Protein AF-A0A1K1T995-F1 (afdb_monomer)

Secondary structure (DSSP, 8-state):
-PPPPHHHHHHHHHHHHHHHHHHHHHHHHHHHHHHHHHHHHIIIIIIHHHHHHHHHHHHHHHHHHHHHHHHHS-GGGHHHHHHHHHHHHHHHHHHHHHHTTS---HHHHHHHHHHHHHHHHHHHHHHHHHHHTTT-HHHHHHHIIIIIHHHHHHHHHHHHHHHHHHHHHHHHHHHHHHHHHHHHHHHHHHHHHHHHHHHHHHHHHHHHHHHHHHSS-HHHHHHHHHHHHTT------PPPTT--SSHHHHHHHHHHHHHHHHHHHHHHHHHHHHHHHHHHHHHHHT-

Nearest PDB structures (foldseek):
  8bsa-assembly2_B  TM=8.466E-01  e=5.317E-03  Vibrio cholerae O1 biovar El Tor str. N16961
  6s1a-assembly1_B  TM=7.135E-01  e=1.195E-01  Pseudomonas putida KT2440
  7n6g-assembly1_3X  TM=2.955E-01  e=2.439E+00  Chlamydomonas reinhardtii
  3ja6-assembly1_H  TM=2.376E-01  e=4.164E+00  Escherichia coli
  7n6g-assembly1_3Q  TM=2.775E-01  e=4.818E+00  Chlamydomonas reinhardtii

Sequence (287 aa):
MKSLSVAMKLGLGFVSVILITLIIALVGLSGGNTINTMLNDMYANNLTPIKDVANANMQAIYHNRSLYDLLVSDKTELSKIVENMDKNKTKMTELLDKYRKTFLTEREKDLLKKFDAVWPPYEASAKKVIALMEVDNLKATELVNNETTQLFQVVDDVLSDIVDFNDQLAKEAYDQSDVTANRAQQTLIGLLVLAVLISAIIAFVITRGLLKQLGGEPAYAAEVLSRVAAGDLDVTIPLRANDTGSMLAAMKGMVEKLSQIIGEVRGAANALSGASEEVSATAQSMS

Mean predicted aligned error: 8.7 Å

Foldseek 3Di:
DPDDDLVVLVVVLVVLLVVLVVVLVVLVVVLVVVLVVLVCCLVPVQVLLLVLLVLLLVLLVLLLVLLVVLLPDDPVCLVVSVVSSVVSNVSSVVSVVVSVPHDDDPVLVVLVVQLVVLVVQLVVLSVVLSVCSVPPSVVSVVSVVPPNVVSSVSNSVSSVVNSVVSVVVSVVSVVVSVVSSVVSVVVSVVSVVVSVVSSVVSVVVSVVVLCLQQQHDPVVLVVLVVCVVVVNLVDDQDGDVPNCRHPSNVVVVVSVVVVVVVVVVVVVVVVVVVVVVVVVVVVVVVD

pLDDT: mean 91.56, std 6.83, range [37.03, 98.62]

Solvent-accessible surface area (backbone atoms only — not comparable to full-atom values): 15270 Å² total; per-residue (Å²): 128,87,78,79,52,70,67,56,55,51,48,53,50,52,52,52,53,52,52,50,51,49,51,51,50,52,53,51,52,52,47,50,49,51,53,52,51,52,54,50,43,46,46,67,70,30,49,46,42,37,52,32,42,50,50,18,41,52,22,51,50,51,29,54,49,40,56,57,52,52,77,76,51,61,83,89,52,47,67,63,44,53,51,50,29,52,51,25,49,51,52,20,50,55,28,47,56,53,46,70,69,48,93,71,57,73,69,54,51,52,41,51,52,48,41,68,62,40,46,60,61,26,52,53,40,50,51,50,32,60,61,25,58,82,77,37,57,67,61,22,50,50,46,39,74,74,46,32,51,62,37,41,50,56,42,51,50,40,42,47,52,50,34,54,51,43,50,52,51,44,48,54,53,48,57,50,48,52,56,51,51,52,50,48,50,52,50,52,52,52,51,50,53,50,49,52,52,52,50,51,51,48,52,49,54,52,51,54,50,48,39,56,49,39,50,46,59,69,67,59,53,52,51,54,51,52,40,45,73,73,67,46,61,87,70,84,74,89,69,54,90,90,54,76,78,16,51,50,38,52,49,44,54,49,40,54,50,52,46,50,50,54,50,53,51,51,51,53,50,50,52,50,49,53,51,49,52,52,50,49,54,52,55,61,76,74,108

Structure (mmCIF, N/CA/C/O backbone):
data_AF-A0A1K1T995-F1
#
_entry.id   AF-A0A1K1T995-F1
#
loop_
_atom_site.grou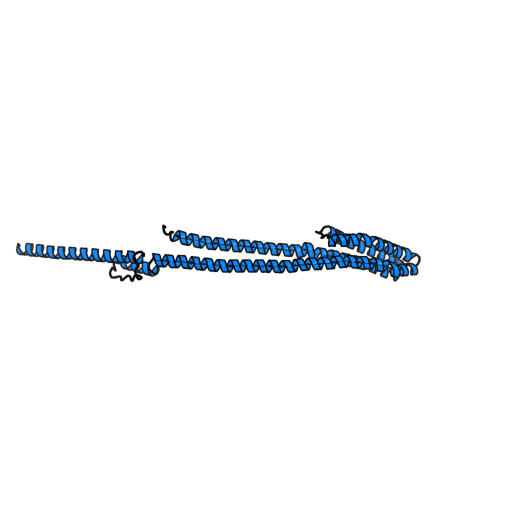p_PDB
_atom_site.id
_atom_site.type_symbol
_atom_site.label_atom_id
_atom_site.label_alt_id
_atom_site.label_comp_id
_atom_site.label_asym_id
_atom_site.label_entity_id
_atom_site.label_seq_id
_atom_site.pdbx_PDB_ins_code
_atom_site.Cartn_x
_atom_site.Cartn_y
_atom_site.Cartn_z
_atom_site.occupancy
_atom_site.B_iso_or_equiv
_atom_site.auth_seq_id
_atom_site.auth_comp_id
_atom_site.auth_asym_id
_atom_site.auth_atom_id
_atom_site.pdbx_PDB_model_num
ATOM 1 N N . MET A 1 1 ? -25.741 -17.465 43.365 1.00 37.03 1 MET A N 1
ATOM 2 C CA . MET A 1 1 ? -24.515 -16.845 42.809 1.00 37.03 1 MET A CA 1
ATOM 3 C C . MET A 1 1 ? -24.242 -15.558 43.580 1.00 37.03 1 MET A C 1
ATOM 5 O O . MET A 1 1 ? -25.133 -14.719 43.623 1.00 37.03 1 MET A O 1
ATOM 9 N N . LYS A 1 2 ? -23.088 -15.415 44.255 1.00 48.41 2 LYS A N 1
ATOM 10 C CA . LYS A 1 2 ? -22.733 -14.162 44.956 1.00 48.41 2 LYS A CA 1
ATOM 11 C C . LYS A 1 2 ? -22.705 -13.020 43.935 1.00 48.41 2 LYS A C 1
ATOM 13 O O . LYS A 1 2 ? -22.046 -13.142 42.906 1.00 48.41 2 LYS A O 1
ATOM 18 N N . SER A 1 3 ? -23.437 -11.937 44.187 1.00 69.56 3 SER A N 1
ATOM 19 C CA . SER A 1 3 ? -23.399 -10.761 43.318 1.00 69.56 3 SER A CA 1
ATOM 20 C C . SER A 1 3 ? -22.008 -10.130 43.372 1.00 69.56 3 SER A C 1
ATOM 22 O O . SER A 1 3 ? -21.518 -9.848 44.464 1.00 69.56 3 SER A O 1
ATOM 24 N N . LEU A 1 4 ? -21.391 -9.889 42.212 1.00 77.88 4 LEU A N 1
ATOM 25 C CA . LEU A 1 4 ? -20.131 -9.144 42.111 1.00 77.88 4 LEU A CA 1
ATOM 26 C C . LEU A 1 4 ? -20.236 -7.794 42.838 1.00 77.88 4 LEU A C 1
ATOM 28 O O . LEU A 1 4 ? -21.282 -7.134 42.768 1.00 77.88 4 LEU A O 1
ATOM 32 N N . SER A 1 5 ? -19.150 -7.383 43.499 1.00 84.25 5 SER A N 1
ATOM 33 C CA . SER A 1 5 ? -19.061 -6.066 44.132 1.00 84.25 5 SER A CA 1
ATOM 34 C C . SER A 1 5 ? -19.167 -4.954 43.084 1.00 84.25 5 SER A C 1
ATOM 36 O O . SER A 1 5 ? -18.841 -5.144 41.908 1.00 84.25 5 SER A O 1
ATOM 38 N N . VAL A 1 6 ? -19.623 -3.776 43.509 1.00 81.75 6 VAL A N 1
ATOM 39 C CA . VAL A 1 6 ? -19.725 -2.588 42.645 1.00 81.75 6 VAL A CA 1
ATOM 40 C C . VAL A 1 6 ? -18.371 -2.239 42.026 1.00 81.75 6 VAL A C 1
ATOM 42 O O . VAL A 1 6 ? -18.286 -2.052 40.813 1.00 81.75 6 VAL A O 1
ATOM 45 N N . ALA A 1 7 ? -17.310 -2.253 42.837 1.00 84.81 7 ALA A N 1
ATOM 46 C CA . ALA A 1 7 ? -15.946 -1.994 42.386 1.00 84.81 7 ALA A CA 1
ATOM 47 C C . ALA A 1 7 ? -15.505 -2.964 41.278 1.00 84.81 7 ALA A C 1
ATOM 49 O O . ALA A 1 7 ? -14.930 -2.534 40.283 1.00 84.81 7 ALA A O 1
ATOM 50 N N . MET A 1 8 ? -15.834 -4.257 41.394 1.00 85.94 8 MET A N 1
ATOM 51 C CA . MET A 1 8 ? -15.455 -5.240 40.377 1.00 85.94 8 MET A CA 1
ATOM 52 C C . MET A 1 8 ? -16.244 -5.073 39.075 1.00 85.94 8 MET A C 1
ATOM 54 O O . MET A 1 8 ? -15.681 -5.239 37.999 1.00 85.94 8 MET A O 1
ATOM 58 N N . LYS A 1 9 ? -17.527 -4.696 39.147 1.00 84.00 9 LYS A N 1
ATOM 59 C CA . LYS A 1 9 ? -18.335 -4.396 37.951 1.00 84.00 9 LYS A CA 1
ATOM 60 C C . LYS A 1 9 ? -17.801 -3.174 37.199 1.00 84.00 9 LYS A C 1
ATOM 62 O O . LYS A 1 9 ? -17.665 -3.232 35.981 1.00 84.00 9 LYS A O 1
ATOM 67 N N . LEU A 1 10 ? -17.477 -2.100 37.924 1.00 86.62 10 LEU A N 1
ATOM 68 C CA . LEU A 1 10 ? -16.856 -0.896 37.361 1.00 86.62 10 LEU A CA 1
ATOM 69 C C . LEU A 1 10 ? -15.489 -1.214 36.753 1.00 86.62 10 LEU A C 1
ATOM 71 O O . LEU A 1 10 ? -15.248 -0.871 35.600 1.00 86.62 10 LEU A O 1
ATOM 75 N N . GLY A 1 11 ? -14.631 -1.926 37.491 1.00 89.00 11 GLY A N 1
ATOM 76 C CA . GLY A 1 11 ? -13.307 -2.329 37.018 1.00 89.00 11 GLY A CA 1
ATOM 77 C C . GLY A 1 11 ? -13.372 -3.150 35.732 1.00 89.00 11 GLY A C 1
ATOM 78 O O . GLY A 1 11 ? -12.691 -2.821 34.766 1.00 89.00 11 GLY A O 1
ATOM 79 N N . LEU A 1 12 ? -14.250 -4.159 35.673 1.00 87.62 12 LEU A N 1
ATOM 80 C CA . LEU A 1 12 ? -14.461 -4.947 34.456 1.00 87.62 12 LEU A CA 1
ATOM 81 C C . LEU A 1 12 ? -14.961 -4.080 33.297 1.00 87.62 12 LEU A C 1
ATOM 83 O O . LEU A 1 12 ? -14.460 -4.224 32.185 1.00 87.62 12 LEU A O 1
ATOM 87 N N . GLY A 1 13 ? -15.893 -3.154 33.543 1.00 88.38 13 GLY A N 1
ATOM 88 C CA . GLY A 1 13 ? -16.380 -2.232 32.517 1.00 88.38 13 GLY A CA 1
ATOM 89 C C . GLY A 1 13 ? -15.269 -1.360 31.927 1.00 88.38 13 GLY A C 1
ATOM 90 O O . GLY A 1 13 ? -15.102 -1.325 30.711 1.00 88.38 13 GLY A O 1
ATOM 91 N N . PHE A 1 14 ? -14.455 -0.728 32.777 1.00 91.00 14 PHE A N 1
ATOM 92 C CA . PHE A 1 14 ? -13.330 0.099 32.328 1.00 91.00 14 PHE A CA 1
ATOM 93 C C . PHE A 1 14 ? -12.262 -0.710 31.591 1.00 91.00 14 PHE A C 1
ATOM 95 O O . PHE A 1 14 ? -11.831 -0.307 30.513 1.00 91.00 14 PHE A O 1
ATOM 102 N N . VAL A 1 15 ? -11.868 -1.871 32.125 1.00 93.31 15 VAL A N 1
ATOM 103 C CA . VAL A 1 15 ? -10.897 -2.758 31.465 1.00 93.31 15 VAL A CA 1
ATOM 104 C C . VAL A 1 15 ? -11.404 -3.187 30.089 1.00 93.31 15 VAL A C 1
ATOM 106 O O . VAL A 1 15 ? -10.633 -3.189 29.135 1.00 93.31 15 VAL A O 1
ATOM 109 N N . SER A 1 16 ? -12.702 -3.474 29.956 1.00 88.75 16 SER A N 1
ATOM 110 C CA . SER A 1 16 ? -13.310 -3.827 28.667 1.00 88.75 16 SER A CA 1
ATOM 111 C C . SER A 1 16 ? -13.134 -2.709 27.637 1.00 88.75 16 SER A C 1
ATOM 113 O O . SER A 1 16 ? -12.671 -2.962 26.528 1.00 88.75 16 SER A O 1
ATOM 115 N N . VAL A 1 17 ? -13.450 -1.464 28.007 1.00 89.88 17 VAL A N 1
ATOM 116 C CA . VAL A 1 17 ? -13.319 -0.300 27.113 1.00 89.88 17 VAL A CA 1
ATOM 117 C C . VAL A 1 17 ? -11.859 -0.045 26.737 1.00 89.88 17 VAL A C 1
ATOM 119 O O . VAL A 1 17 ? -11.566 0.224 25.572 1.00 89.88 17 VAL A O 1
ATOM 122 N N . ILE A 1 18 ? -10.934 -0.173 27.693 1.00 93.69 18 ILE A N 1
ATOM 123 C CA . ILE A 1 18 ? -9.494 -0.017 27.444 1.00 93.69 18 ILE A CA 1
ATOM 124 C C . ILE A 1 18 ? -9.006 -1.075 26.451 1.00 93.69 18 ILE A C 1
ATOM 126 O O . ILE A 1 18 ? -8.317 -0.735 25.492 1.00 93.69 18 ILE A O 1
ATOM 130 N N . LEU A 1 19 ? -9.390 -2.340 26.640 1.00 93.75 19 LEU A N 1
ATOM 131 C CA . LEU A 1 19 ? -9.005 -3.429 25.739 1.00 93.75 19 LEU A CA 1
ATOM 132 C C . LEU A 1 19 ? -9.558 -3.221 24.329 1.00 93.75 19 LEU A C 1
ATOM 134 O O . LEU A 1 19 ? -8.826 -3.385 23.358 1.00 93.75 19 LEU A O 1
ATOM 138 N N . ILE A 1 20 ? -10.822 -2.811 24.205 1.00 91.75 20 ILE A N 1
ATOM 139 C CA . ILE A 1 20 ? -11.425 -2.504 22.904 1.00 91.75 20 ILE A CA 1
ATOM 140 C C . ILE A 1 20 ? -10.686 -1.343 22.224 1.00 91.75 20 ILE A C 1
ATOM 142 O O . ILE A 1 20 ? -10.351 -1.433 21.045 1.00 91.75 20 ILE A O 1
ATOM 146 N N . THR A 1 21 ? -10.373 -0.282 22.971 1.00 92.25 21 THR A N 1
ATOM 147 C CA . THR A 1 21 ? -9.604 0.863 22.458 1.00 92.25 21 THR A CA 1
ATOM 148 C C . THR A 1 21 ? -8.210 0.435 21.993 1.00 92.25 21 THR A C 1
ATOM 150 O O . THR A 1 21 ? -7.766 0.850 20.925 1.00 92.25 21 THR A O 1
ATOM 153 N N . LEU A 1 22 ? -7.538 -0.444 22.745 1.00 95.50 22 LEU A N 1
ATOM 154 C CA . LEU A 1 22 ? -6.236 -0.995 22.372 1.00 95.50 22 LEU A CA 1
ATOM 155 C C . LEU A 1 22 ? -6.321 -1.819 21.081 1.00 95.50 22 LEU A C 1
ATOM 157 O O . LEU A 1 22 ? -5.476 -1.662 20.206 1.00 95.50 22 LEU A O 1
ATOM 161 N N . ILE A 1 23 ? -7.353 -2.654 20.928 1.00 92.62 23 ILE A N 1
ATOM 162 C CA . ILE A 1 23 ? -7.580 -3.435 19.703 1.00 92.62 23 ILE A CA 1
ATOM 163 C C . ILE A 1 23 ? -7.784 -2.504 18.502 1.00 92.62 23 ILE A C 1
ATOM 165 O O . ILE A 1 23 ? -7.149 -2.701 17.469 1.00 92.62 23 ILE A O 1
ATOM 169 N N . ILE A 1 24 ? -8.615 -1.465 18.641 1.00 92.44 24 ILE A N 1
ATOM 170 C CA . ILE A 1 24 ? -8.834 -0.469 17.579 1.00 92.44 24 ILE A CA 1
ATOM 171 C C . ILE A 1 24 ? -7.518 0.222 17.210 1.00 92.44 24 ILE A C 1
ATOM 173 O O . ILE A 1 24 ? -7.209 0.350 16.026 1.00 92.44 24 ILE A O 1
ATOM 177 N N . ALA A 1 25 ? -6.720 0.623 18.204 1.00 93.69 25 ALA A N 1
ATOM 178 C CA . ALA A 1 25 ? -5.424 1.250 17.974 1.00 93.69 25 ALA A CA 1
ATOM 179 C C . ALA A 1 25 ? -4.453 0.315 17.234 1.00 93.69 25 ALA A C 1
ATOM 181 O O . ALA A 1 25 ? -3.818 0.736 16.270 1.00 93.69 25 ALA A O 1
ATOM 182 N N . LEU A 1 26 ? -4.370 -0.960 17.628 1.00 93.38 26 LEU A N 1
ATOM 183 C CA . LEU A 1 26 ? -3.514 -1.954 16.972 1.00 93.38 26 LEU A CA 1
ATOM 184 C C . LEU A 1 26 ? -3.927 -2.203 15.516 1.00 93.38 26 LEU A C 1
ATOM 186 O O . LEU A 1 26 ? -3.070 -2.228 14.633 1.00 93.38 26 LEU A O 1
ATOM 190 N N . VAL A 1 27 ? -5.229 -2.335 15.249 1.00 90.50 27 VAL A N 1
ATOM 191 C CA . VAL A 1 27 ? -5.755 -2.489 13.882 1.00 90.50 27 VAL A CA 1
ATOM 192 C C . VAL A 1 27 ? -5.480 -1.234 13.053 1.00 90.50 27 VAL A C 1
ATOM 194 O O . VAL A 1 27 ? -5.041 -1.343 11.910 1.00 90.50 27 VAL A O 1
ATOM 197 N N . GLY A 1 28 ? -5.667 -0.044 13.631 1.00 91.06 28 GLY A N 1
ATOM 198 C CA . GLY A 1 28 ? -5.381 1.228 12.967 1.00 91.06 28 GLY A CA 1
ATOM 199 C C . GLY A 1 28 ? -3.906 1.379 12.590 1.00 91.06 28 GLY A C 1
ATOM 200 O O . GLY A 1 28 ? -3.596 1.730 11.454 1.00 91.06 28 GLY A O 1
ATOM 201 N N . LEU A 1 29 ? -2.993 1.042 13.506 1.00 92.31 29 LEU A N 1
ATOM 202 C CA . LEU A 1 29 ? -1.550 1.054 13.248 1.00 92.31 29 LEU A CA 1
ATOM 203 C C . LEU A 1 29 ? -1.149 0.034 12.176 1.00 92.31 29 LEU A C 1
ATOM 205 O O . LEU A 1 29 ? -0.350 0.349 11.296 1.00 92.31 29 LEU A O 1
ATOM 209 N N . SER A 1 30 ? -1.723 -1.171 12.209 1.00 90.25 30 SER A N 1
ATOM 210 C CA . SER A 1 30 ? -1.469 -2.196 11.192 1.00 90.25 30 SER A CA 1
ATOM 211 C C . SER A 1 30 ? -1.959 -1.767 9.804 1.00 90.25 30 SER A C 1
ATOM 213 O O . SER A 1 30 ? -1.230 -1.934 8.823 1.00 90.25 30 SER A O 1
ATOM 215 N N . GLY A 1 31 ? -3.147 -1.160 9.716 1.00 88.31 31 GLY A N 1
ATOM 216 C CA . GLY A 1 31 ? -3.663 -0.584 8.472 1.00 88.31 31 GLY A CA 1
ATOM 217 C C . GLY A 1 31 ? -2.782 0.553 7.950 1.00 88.31 31 GLY A C 1
ATOM 218 O O . GLY A 1 31 ? -2.438 0.569 6.771 1.00 88.31 31 GLY A O 1
ATOM 219 N N . GLY A 1 32 ? -2.338 1.451 8.836 1.00 89.25 32 GLY A N 1
ATOM 220 C CA . GLY A 1 32 ? -1.418 2.539 8.491 1.00 89.25 32 GLY A CA 1
ATOM 221 C C . GLY A 1 32 ? -0.073 2.043 7.953 1.00 89.25 32 GLY A C 1
ATOM 222 O O . GLY A 1 32 ? 0.386 2.523 6.918 1.00 89.25 32 GLY A O 1
ATOM 223 N N . ASN A 1 33 ? 0.525 1.036 8.596 1.00 91.06 33 ASN A N 1
ATOM 224 C CA . ASN A 1 33 ? 1.758 0.410 8.109 1.00 91.06 33 ASN A CA 1
ATOM 225 C C . ASN A 1 33 ? 1.560 -0.257 6.744 1.00 91.06 33 ASN A C 1
ATOM 227 O O . ASN A 1 33 ? 2.413 -0.114 5.877 1.00 91.06 33 ASN A O 1
ATOM 231 N N . THR A 1 34 ? 0.426 -0.931 6.533 1.00 89.62 34 THR A N 1
ATOM 232 C CA . THR A 1 34 ? 0.105 -1.567 5.245 1.00 89.62 34 THR A CA 1
ATOM 233 C C . THR A 1 34 ? 0.056 -0.534 4.118 1.00 89.62 34 THR A C 1
ATOM 235 O O . THR A 1 34 ? 0.693 -0.722 3.086 1.00 89.62 34 THR A O 1
ATOM 238 N N . ILE A 1 35 ? -0.629 0.594 4.339 1.00 88.25 35 ILE A N 1
ATOM 239 C CA . ILE A 1 35 ? -0.685 1.702 3.372 1.00 88.25 35 ILE A CA 1
ATOM 240 C C . ILE A 1 35 ? 0.714 2.279 3.122 1.00 88.25 35 ILE A C 1
ATOM 242 O O . ILE A 1 35 ? 1.074 2.553 1.980 1.00 88.25 35 ILE A O 1
ATOM 246 N N . ASN A 1 36 ? 1.526 2.447 4.169 1.00 91.12 36 ASN A N 1
ATOM 247 C CA . ASN A 1 36 ? 2.889 2.949 4.014 1.00 91.12 36 ASN A CA 1
ATOM 248 C C . ASN A 1 36 ? 3.762 2.011 3.163 1.00 91.12 36 ASN A C 1
ATOM 250 O O . ASN A 1 36 ? 4.468 2.482 2.275 1.00 91.12 36 ASN A O 1
ATOM 254 N N . THR A 1 37 ? 3.680 0.696 3.387 1.00 91.31 37 THR A N 1
ATOM 255 C CA . THR A 1 37 ? 4.373 -0.303 2.562 1.00 91.31 37 THR A CA 1
ATOM 256 C C . THR A 1 37 ? 3.906 -0.240 1.110 1.00 91.31 37 THR A C 1
ATOM 258 O O . THR A 1 37 ? 4.748 -0.148 0.225 1.00 91.31 37 THR A O 1
ATOM 261 N N . MET A 1 38 ? 2.592 -0.171 0.863 1.00 89.31 38 MET A N 1
ATOM 262 C CA . MET A 1 38 ? 2.041 -0.032 -0.492 1.00 89.31 38 MET A CA 1
ATOM 263 C C . MET A 1 38 ? 2.565 1.216 -1.214 1.00 89.31 38 MET A C 1
ATOM 265 O O . MET A 1 38 ? 2.942 1.137 -2.379 1.00 89.31 38 MET A O 1
ATOM 269 N N . LEU A 1 39 ? 2.643 2.361 -0.526 1.00 89.94 39 LEU A N 1
ATOM 270 C CA . LEU A 1 39 ? 3.193 3.595 -1.098 1.00 89.94 39 LEU A CA 1
ATOM 271 C C . LEU A 1 39 ? 4.688 3.478 -1.417 1.00 89.94 39 LEU A C 1
ATOM 273 O O . LEU A 1 39 ? 5.132 3.943 -2.469 1.00 89.94 39 LEU A O 1
ATOM 277 N N . ASN A 1 40 ? 5.464 2.852 -0.529 1.00 91.31 40 ASN A N 1
ATOM 278 C CA . ASN A 1 40 ? 6.885 2.611 -0.770 1.00 91.31 40 ASN A CA 1
ATOM 279 C C . ASN A 1 40 ? 7.093 1.675 -1.964 1.00 91.31 40 ASN A C 1
ATOM 281 O O . ASN A 1 40 ? 7.938 1.965 -2.808 1.00 91.31 40 ASN A O 1
ATOM 285 N N . ASP A 1 41 ? 6.299 0.611 -2.076 1.00 89.00 41 ASP A N 1
ATOM 286 C CA . ASP A 1 41 ? 6.355 -0.315 -3.207 1.00 89.00 41 ASP A CA 1
ATOM 287 C C . ASP A 1 41 ? 5.953 0.374 -4.516 1.00 89.00 41 ASP A C 1
ATOM 289 O O . ASP A 1 41 ? 6.659 0.247 -5.516 1.00 89.00 41 ASP A O 1
ATOM 293 N N . MET A 1 42 ? 4.900 1.199 -4.509 1.00 89.50 42 MET A N 1
ATOM 294 C CA . MET A 1 42 ? 4.523 1.999 -5.678 1.00 89.50 42 MET A CA 1
ATOM 295 C C . MET A 1 42 ? 5.659 2.911 -6.155 1.00 89.50 42 MET A C 1
ATOM 297 O O . MET A 1 42 ? 5.854 3.071 -7.358 1.00 89.50 42 MET A O 1
ATOM 301 N N . TYR A 1 43 ? 6.425 3.507 -5.242 1.00 89.81 43 TYR A N 1
ATOM 302 C CA . TYR A 1 43 ? 7.532 4.382 -5.619 1.00 89.81 43 TYR A CA 1
ATOM 303 C C . TYR A 1 43 ? 8.782 3.603 -6.058 1.00 89.81 43 TYR A C 1
ATOM 305 O O . TYR A 1 43 ? 9.343 3.857 -7.129 1.00 89.81 43 TYR A O 1
ATOM 313 N N . ALA A 1 44 ? 9.238 2.673 -5.219 1.00 88.81 44 ALA A N 1
ATOM 314 C CA . ALA A 1 44 ? 10.519 1.996 -5.377 1.00 88.81 44 ALA A CA 1
ATOM 315 C C . ALA A 1 44 ? 10.464 0.839 -6.381 1.00 88.81 44 ALA A C 1
ATOM 317 O O . ALA A 1 44 ? 11.430 0.641 -7.113 1.00 88.81 44 ALA A O 1
ATOM 318 N N . ASN A 1 45 ? 9.348 0.107 -6.430 1.00 85.44 45 ASN A N 1
ATOM 319 C CA . ASN A 1 45 ? 9.211 -1.123 -7.212 1.00 85.44 45 ASN A CA 1
ATOM 320 C C . ASN A 1 45 ? 8.349 -0.964 -8.473 1.00 85.44 45 ASN A C 1
ATOM 322 O O . ASN A 1 45 ? 8.442 -1.815 -9.345 1.00 85.44 45 ASN A O 1
ATOM 326 N N . ASN A 1 46 ? 7.581 0.125 -8.613 1.00 88.69 46 ASN A N 1
ATOM 327 C CA . ASN A 1 46 ? 6.798 0.397 -9.828 1.00 88.69 46 ASN A CA 1
ATOM 328 C C . ASN A 1 46 ? 7.278 1.669 -10.549 1.00 88.69 46 ASN A C 1
ATOM 330 O O . ASN A 1 46 ? 7.832 1.601 -11.643 1.00 88.69 46 ASN A O 1
ATOM 334 N N . LEU A 1 47 ? 7.136 2.846 -9.926 1.00 93.25 47 LEU A N 1
ATOM 335 C CA . LEU A 1 47 ? 7.414 4.132 -10.579 1.00 93.25 47 LEU A CA 1
ATOM 336 C C . LEU A 1 47 ? 8.881 4.288 -11.000 1.00 93.25 47 LEU A C 1
ATOM 338 O O . LEU A 1 47 ? 9.163 4.745 -12.108 1.00 93.25 47 LEU A O 1
ATOM 342 N N . THR A 1 48 ? 9.820 3.950 -10.112 1.00 94.50 48 THR A N 1
ATOM 343 C CA . THR A 1 48 ? 11.254 4.090 -10.405 1.00 94.50 48 THR A CA 1
ATOM 344 C C . THR A 1 48 ? 11.690 3.159 -11.549 1.00 94.50 48 THR A C 1
ATOM 346 O O . THR A 1 48 ? 12.275 3.670 -12.504 1.00 94.50 48 THR A O 1
ATOM 349 N N . PRO A 1 49 ? 11.343 1.856 -11.542 1.00 94.00 49 PRO A N 1
ATOM 350 C CA . PRO A 1 49 ? 11.568 0.952 -12.674 1.00 94.00 49 PRO A CA 1
ATOM 351 C C . PRO A 1 49 ? 10.965 1.433 -14.000 1.00 94.00 49 PRO A C 1
ATOM 353 O O . PRO A 1 49 ? 11.689 1.516 -14.991 1.00 94.00 49 PRO A O 1
ATOM 356 N N . ILE A 1 50 ? 9.687 1.841 -14.011 1.00 96.50 50 ILE A N 1
ATOM 357 C CA . ILE A 1 50 ? 9.019 2.402 -15.203 1.00 96.50 50 ILE A CA 1
ATOM 358 C C . ILE A 1 50 ? 9.813 3.584 -15.754 1.00 96.50 50 ILE A C 1
ATOM 360 O O . ILE A 1 50 ? 10.117 3.649 -16.945 1.00 96.50 50 ILE A O 1
ATOM 364 N N . LYS A 1 51 ? 10.183 4.522 -14.876 1.00 97.31 51 LYS A N 1
ATOM 365 C CA . LYS A 1 51 ? 10.961 5.704 -15.246 1.00 97.31 51 LYS A CA 1
ATOM 366 C C . LYS A 1 51 ? 12.331 5.323 -15.808 1.00 97.31 51 LYS A C 1
ATOM 368 O O . LYS A 1 51 ? 12.780 5.958 -16.764 1.00 97.31 51 LYS A O 1
ATOM 373 N N . ASP A 1 52 ? 13.020 4.357 -15.213 1.00 97.44 52 ASP A N 1
ATOM 374 C CA . ASP A 1 52 ? 14.344 3.935 -15.670 1.00 97.44 52 ASP A CA 1
ATOM 375 C C . ASP A 1 52 ? 14.266 3.301 -17.065 1.00 97.44 52 ASP A C 1
ATOM 377 O O . ASP A 1 52 ? 15.032 3.698 -17.945 1.00 97.44 52 ASP A O 1
ATOM 381 N N . VAL A 1 53 ? 13.294 2.415 -17.316 1.00 98.00 53 VAL A N 1
ATOM 382 C CA . VAL A 1 53 ? 13.086 1.804 -18.642 1.00 98.00 53 VAL A CA 1
ATOM 383 C C . VAL A 1 53 ? 12.633 2.838 -19.674 1.00 98.00 53 VAL A C 1
ATOM 385 O O . VAL A 1 53 ? 13.185 2.878 -20.771 1.00 98.00 53 VAL A O 1
ATOM 388 N N . ALA A 1 54 ? 11.702 3.733 -19.336 1.00 98.31 54 ALA A N 1
ATOM 389 C CA . ALA A 1 54 ? 11.264 4.796 -20.243 1.00 98.31 54 ALA A CA 1
ATOM 390 C C . ALA A 1 54 ? 12.422 5.736 -20.623 1.00 98.31 54 ALA A C 1
ATOM 392 O O . ALA A 1 54 ? 12.577 6.118 -21.785 1.00 98.31 54 ALA A O 1
ATOM 393 N N . ASN A 1 55 ? 13.291 6.075 -19.664 1.00 98.44 55 ASN A N 1
ATOM 394 C CA . ASN A 1 55 ? 14.501 6.844 -19.950 1.00 98.44 55 ASN A CA 1
ATOM 395 C C . ASN A 1 55 ? 15.511 6.038 -20.772 1.00 98.44 55 ASN A C 1
ATOM 397 O O . ASN A 1 55 ? 16.166 6.622 -21.633 1.00 98.44 55 ASN A O 1
ATOM 401 N N . ALA A 1 56 ? 15.634 4.726 -20.548 1.00 98.62 56 ALA A N 1
ATOM 402 C CA . ALA A 1 56 ? 16.463 3.863 -21.381 1.00 98.62 56 ALA A CA 1
ATOM 403 C C . ALA A 1 56 ? 15.959 3.865 -22.830 1.00 98.62 56 ALA A C 1
ATOM 405 O O . ALA A 1 56 ? 16.759 4.082 -23.739 1.00 98.62 56 ALA A O 1
ATOM 406 N N . ASN A 1 57 ? 14.643 3.746 -23.043 1.00 98.44 57 ASN A N 1
ATOM 407 C CA . ASN A 1 57 ? 14.052 3.846 -24.375 1.00 98.44 57 ASN A CA 1
ATOM 408 C C . ASN A 1 57 ? 14.337 5.208 -25.019 1.00 98.44 57 ASN A C 1
ATOM 410 O O . ASN A 1 57 ? 14.825 5.289 -26.141 1.00 98.44 57 ASN A O 1
ATOM 414 N N . MET A 1 58 ? 14.177 6.298 -24.265 1.00 98.50 58 MET A N 1
ATOM 415 C CA . MET A 1 58 ? 14.544 7.632 -24.741 1.00 98.50 58 MET A CA 1
ATOM 416 C C . MET A 1 58 ? 16.023 7.721 -25.164 1.00 98.50 58 MET A C 1
ATOM 418 O O . MET A 1 58 ? 16.331 8.325 -26.191 1.00 98.50 58 MET A O 1
ATOM 422 N N . GLN A 1 59 ? 16.951 7.115 -24.413 1.00 98.62 59 GLN A N 1
ATOM 423 C CA . GLN A 1 59 ? 18.361 7.063 -24.813 1.00 98.62 59 GLN A CA 1
ATOM 424 C C . GLN A 1 59 ? 18.572 6.214 -26.080 1.00 98.62 59 GLN A C 1
ATOM 426 O O . GLN A 1 59 ? 19.368 6.602 -26.936 1.00 98.62 59 GLN A O 1
ATOM 431 N N . ALA A 1 60 ? 17.849 5.101 -26.239 1.00 98.44 60 ALA A N 1
ATOM 432 C CA . ALA A 1 60 ? 17.873 4.281 -27.451 1.00 98.44 60 ALA A CA 1
ATOM 433 C C . ALA A 1 60 ? 17.385 5.076 -28.677 1.00 98.44 60 ALA A C 1
ATOM 435 O O . ALA A 1 60 ? 18.041 5.073 -29.721 1.00 98.44 60 ALA A O 1
ATOM 436 N N . ILE A 1 61 ? 16.298 5.840 -28.521 1.00 98.19 61 ILE A N 1
ATOM 437 C CA . ILE A 1 61 ? 15.759 6.752 -29.537 1.00 98.19 61 ILE A CA 1
ATOM 438 C C . ILE A 1 61 ? 16.763 7.854 -29.867 1.00 98.19 61 ILE A C 1
ATOM 440 O O . ILE A 1 61 ? 16.983 8.140 -31.039 1.00 98.19 61 ILE A O 1
ATOM 444 N N . TYR A 1 62 ? 17.428 8.459 -28.879 1.00 98.19 62 TYR A N 1
ATOM 445 C CA . TYR A 1 62 ? 18.468 9.456 -29.157 1.00 98.19 62 TYR A CA 1
ATOM 446 C C . TYR A 1 62 ? 19.681 8.861 -29.868 1.00 98.19 62 TYR A C 1
ATOM 448 O O . TYR A 1 62 ? 20.212 9.499 -30.774 1.00 98.19 62 TYR A O 1
ATOM 456 N N . HIS A 1 63 ? 20.093 7.640 -29.517 1.00 97.00 63 HIS A N 1
ATOM 457 C CA . HIS A 1 63 ? 21.115 6.910 -30.263 1.00 97.00 63 HIS A CA 1
ATOM 458 C C . HIS A 1 63 ? 20.686 6.686 -31.720 1.00 97.00 63 HIS A C 1
ATOM 460 O O . HIS A 1 63 ? 21.469 6.931 -32.635 1.00 97.00 63 HIS A O 1
ATOM 466 N N . ASN A 1 64 ? 19.446 6.243 -31.951 1.00 96.06 64 ASN A N 1
ATOM 467 C CA . ASN A 1 64 ? 18.913 6.044 -33.297 1.00 96.06 64 ASN A CA 1
ATOM 468 C C . ASN A 1 64 ? 18.799 7.358 -34.079 1.00 96.06 64 ASN A C 1
ATOM 470 O O . ASN A 1 64 ? 19.217 7.427 -35.229 1.00 96.06 64 ASN A O 1
ATOM 474 N N . ARG A 1 65 ? 18.322 8.432 -33.445 1.00 95.12 65 ARG A N 1
ATOM 475 C CA . ARG A 1 65 ? 18.220 9.762 -34.055 1.00 95.12 65 ARG A CA 1
ATOM 476 C C . ARG A 1 65 ? 19.577 10.285 -34.515 1.00 95.12 65 ARG A C 1
ATOM 478 O O . ARG A 1 65 ? 19.672 10.832 -35.606 1.00 95.12 65 ARG A O 1
ATOM 485 N N . SER A 1 66 ? 20.631 10.055 -33.733 1.00 93.88 66 SER A N 1
ATOM 486 C CA . SER A 1 66 ? 21.992 10.428 -34.123 1.00 93.88 66 SER A CA 1
ATOM 487 C C . SER A 1 66 ? 22.476 9.726 -35.399 1.00 93.88 66 SER A C 1
ATOM 489 O O . SER A 1 66 ? 23.305 10.297 -36.100 1.00 93.88 66 SER A O 1
ATOM 491 N N . LEU A 1 67 ? 21.931 8.557 -35.772 1.00 90.25 67 LEU A N 1
ATOM 492 C CA . LEU A 1 67 ? 22.196 7.966 -37.093 1.00 90.25 67 LEU A CA 1
ATOM 493 C C . LEU A 1 67 ? 21.641 8.827 -38.226 1.00 90.25 67 LEU A C 1
ATOM 495 O O . LEU A 1 67 ? 22.302 8.983 -39.245 1.00 90.25 67 LEU A O 1
ATOM 499 N N . TYR A 1 68 ? 20.455 9.409 -38.054 1.00 90.19 68 TYR A N 1
ATOM 500 C CA . TYR A 1 68 ? 19.891 10.324 -39.046 1.00 90.19 68 TYR A CA 1
ATOM 501 C C . TYR A 1 68 ? 20.648 11.652 -39.082 1.00 90.19 68 TYR A C 1
ATOM 503 O O . TYR A 1 68 ? 20.878 12.177 -40.169 1.00 90.19 68 TYR A O 1
ATOM 511 N N . ASP A 1 69 ? 21.098 12.153 -37.926 1.00 90.06 69 ASP A N 1
ATOM 512 C CA . ASP A 1 69 ? 21.957 13.340 -37.866 1.00 90.06 69 ASP A CA 1
ATOM 513 C C . ASP A 1 69 ? 23.268 13.109 -38.642 1.00 90.06 69 ASP A C 1
ATOM 515 O O . ASP A 1 69 ? 23.714 14.007 -39.356 1.00 90.06 69 ASP A O 1
ATOM 519 N N . LEU A 1 70 ? 23.858 11.902 -38.582 1.00 87.75 70 LEU A N 1
ATOM 520 C CA . LEU A 1 70 ? 25.037 11.543 -39.386 1.00 87.75 70 LEU A CA 1
ATOM 521 C C . LEU A 1 70 ? 24.767 11.683 -40.889 1.00 87.75 70 LEU A C 1
ATOM 523 O O . LEU A 1 70 ? 25.597 12.257 -41.586 1.00 87.75 70 LEU A O 1
ATOM 527 N N . LEU A 1 71 ? 23.617 11.206 -41.386 1.00 87.56 71 LEU A N 1
ATOM 528 C CA . LEU A 1 71 ? 23.297 11.204 -42.824 1.00 87.56 71 LEU A CA 1
ATOM 529 C C . LEU A 1 71 ? 23.263 12.610 -43.449 1.00 87.56 71 LEU A C 1
ATOM 531 O O . LEU A 1 71 ? 23.463 12.744 -44.656 1.00 87.56 71 LEU A O 1
ATOM 535 N N . VAL A 1 72 ? 23.001 13.643 -42.644 1.00 86.94 72 VAL A N 1
ATOM 536 C CA . VAL A 1 72 ? 22.857 15.039 -43.095 1.00 86.94 72 VAL A CA 1
ATOM 537 C C . VAL A 1 72 ? 24.005 15.954 -42.652 1.00 86.94 72 VAL A C 1
ATOM 539 O O . VAL A 1 72 ? 24.000 17.134 -43.000 1.00 86.94 72 VAL A O 1
ATOM 542 N N . SER A 1 73 ? 24.974 15.439 -41.889 1.00 85.31 73 SER A N 1
ATOM 543 C CA . SER A 1 73 ? 26.081 16.221 -41.321 1.00 85.31 73 SER A CA 1
ATOM 544 C C . SER A 1 73 ? 27.352 16.180 -42.171 1.00 85.31 73 SER A C 1
ATOM 546 O O . SER A 1 73 ? 27.614 15.228 -42.907 1.00 85.31 73 SER A O 1
ATOM 548 N N . ASP A 1 74 ? 28.195 17.202 -42.006 1.00 81.50 74 ASP A N 1
ATOM 549 C CA . ASP A 1 74 ? 29.532 17.249 -42.597 1.00 81.50 74 ASP A CA 1
ATOM 550 C C . ASP A 1 74 ? 30.503 16.269 -41.919 1.00 81.50 74 ASP A C 1
ATOM 552 O O . ASP A 1 74 ? 30.410 15.979 -40.721 1.00 81.50 74 ASP A O 1
ATOM 556 N N . LYS A 1 75 ? 31.517 15.811 -42.672 1.00 78.56 75 LYS A N 1
ATOM 557 C CA . LYS A 1 75 ? 32.509 14.826 -42.196 1.00 78.56 75 LYS A CA 1
ATOM 558 C C . LYS A 1 75 ? 33.255 15.254 -40.922 1.00 78.56 75 LYS A C 1
ATOM 560 O O . LYS A 1 75 ? 33.713 14.402 -40.168 1.00 78.56 75 LYS A O 1
ATOM 565 N N . THR A 1 76 ? 33.377 16.557 -40.668 1.00 82.19 76 THR A N 1
ATOM 566 C CA . THR A 1 76 ? 34.070 17.102 -39.490 1.00 82.19 76 THR A CA 1
ATOM 567 C C . THR A 1 76 ? 33.304 16.902 -38.182 1.00 82.19 76 THR A C 1
ATOM 569 O O . THR A 1 76 ? 33.926 16.918 -37.124 1.00 82.19 76 THR A O 1
ATOM 572 N N . GLU A 1 77 ? 31.986 16.675 -38.233 1.00 86.50 77 GLU A N 1
ATOM 573 C CA . GLU A 1 77 ? 31.139 16.487 -37.043 1.00 86.50 77 GLU A CA 1
ATOM 574 C C . GLU A 1 77 ? 30.893 15.004 -36.701 1.00 86.50 77 GLU A C 1
ATOM 576 O O . GLU A 1 77 ? 30.358 14.702 -35.631 1.00 86.50 77 GLU A O 1
ATOM 581 N N . LEU A 1 78 ? 31.309 14.063 -37.565 1.00 86.75 78 LEU A N 1
ATOM 582 C CA . LEU A 1 78 ? 31.024 12.627 -37.405 1.00 86.75 78 LEU A CA 1
ATOM 583 C C . LEU A 1 78 ? 31.518 12.079 -36.062 1.00 86.75 78 LEU A C 1
ATOM 585 O O . LEU A 1 78 ? 30.780 11.378 -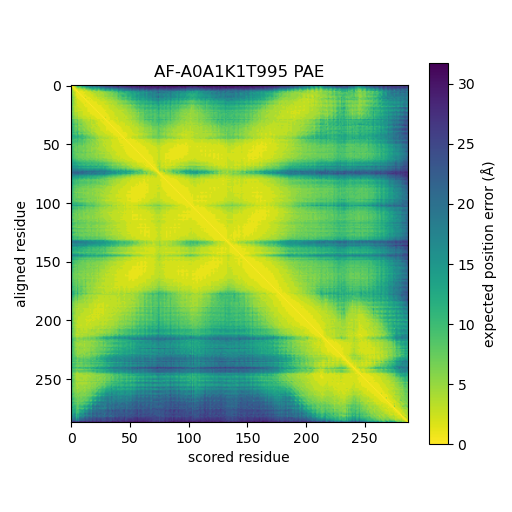35.373 1.00 86.75 78 LEU A O 1
ATOM 589 N N . SER A 1 79 ? 32.739 12.434 -35.654 1.00 90.38 79 SER A N 1
ATOM 590 C CA . SER A 1 79 ? 33.342 11.957 -34.402 1.00 90.38 79 SER A CA 1
ATOM 591 C C . SER A 1 79 ? 32.520 12.351 -33.174 1.00 90.38 79 SER A C 1
ATOM 593 O O . SER A 1 79 ? 32.289 11.532 -32.288 1.00 90.38 79 SER A O 1
ATOM 595 N N . LYS A 1 80 ? 32.017 13.587 -33.149 1.00 92.75 80 LYS A N 1
ATOM 596 C CA . LYS A 1 80 ? 31.189 14.121 -32.066 1.00 92.75 80 LYS A CA 1
ATOM 597 C C . LYS A 1 80 ? 29.812 13.462 -32.021 1.00 92.75 80 LYS A C 1
ATOM 599 O O . LYS A 1 80 ? 29.277 13.227 -30.938 1.00 92.75 80 LYS A O 1
ATOM 604 N N . ILE A 1 81 ? 29.226 13.160 -33.180 1.00 93.69 81 ILE A N 1
ATOM 605 C CA . ILE A 1 81 ? 27.938 12.460 -33.245 1.00 93.69 81 ILE A CA 1
ATOM 606 C C . ILE A 1 81 ? 28.096 11.013 -32.762 1.00 93.69 81 ILE A C 1
ATOM 608 O O . ILE A 1 81 ? 27.307 10.571 -31.929 1.00 93.69 81 ILE A O 1
ATOM 612 N N . VAL A 1 82 ? 29.149 10.312 -33.192 1.00 94.62 82 VAL A N 1
ATOM 613 C CA . VAL A 1 82 ? 29.470 8.956 -32.713 1.00 94.62 82 VAL A CA 1
ATOM 614 C C . VAL A 1 82 ? 29.726 8.947 -31.201 1.00 94.62 82 VAL A C 1
ATOM 616 O O . VAL A 1 82 ? 29.182 8.102 -30.496 1.00 94.62 82 VAL A O 1
ATOM 619 N N . GLU A 1 83 ? 30.449 9.934 -30.663 1.00 95.62 83 GLU A N 1
ATOM 620 C CA . GLU A 1 83 ? 30.642 10.070 -29.211 1.00 95.62 83 GLU A CA 1
ATOM 621 C C . GLU A 1 83 ? 29.303 10.229 -28.464 1.00 95.62 83 GLU A C 1
ATOM 623 O O . GLU A 1 83 ? 29.091 9.639 -27.402 1.00 95.62 83 GLU A O 1
ATOM 628 N N . ASN A 1 84 ? 28.366 11.009 -29.014 1.00 94.81 84 ASN A N 1
ATOM 629 C CA . ASN A 1 84 ? 27.031 11.152 -28.435 1.00 94.81 84 ASN A CA 1
ATOM 630 C C . ASN A 1 84 ? 26.218 9.853 -28.515 1.00 94.81 84 ASN A C 1
ATOM 632 O O . ASN A 1 84 ? 25.502 9.536 -27.563 1.00 94.81 84 ASN A O 1
ATOM 636 N N . MET A 1 85 ? 26.349 9.084 -29.599 1.00 96.38 85 MET A N 1
ATOM 637 C CA . MET A 1 85 ? 25.746 7.754 -29.706 1.00 96.38 85 MET A CA 1
ATOM 638 C C . MET A 1 85 ? 26.259 6.833 -28.598 1.00 96.38 85 MET A C 1
ATOM 640 O O . MET A 1 85 ? 25.453 6.273 -27.855 1.00 96.38 85 MET A O 1
ATOM 644 N N . ASP A 1 86 ? 27.575 6.752 -28.405 1.00 97.06 86 ASP A N 1
ATOM 645 C CA . ASP A 1 86 ? 28.175 5.921 -27.356 1.00 97.06 86 ASP A CA 1
ATOM 646 C C . ASP A 1 86 ? 27.738 6.353 -25.947 1.00 97.06 86 ASP A C 1
ATOM 648 O O . ASP A 1 86 ? 27.447 5.508 -25.093 1.00 97.06 86 ASP A O 1
ATOM 652 N N . LYS A 1 87 ? 27.607 7.665 -25.700 1.00 98.06 87 LYS A N 1
ATOM 653 C CA . LYS A 1 87 ? 27.055 8.198 -24.441 1.00 98.06 87 LYS A CA 1
ATOM 654 C C . LYS A 1 87 ? 25.610 7.762 -24.218 1.00 98.06 87 LYS A C 1
ATOM 656 O O . LYS A 1 87 ? 25.271 7.339 -23.112 1.00 98.06 87 LYS A O 1
ATOM 661 N N . ASN A 1 88 ? 24.763 7.863 -25.240 1.00 98.25 88 ASN A N 1
ATOM 662 C CA . ASN A 1 88 ? 23.361 7.458 -25.155 1.00 98.25 88 ASN A CA 1
ATOM 663 C C . ASN A 1 88 ? 23.245 5.948 -24.912 1.00 98.25 88 ASN A C 1
ATOM 665 O O . ASN A 1 88 ? 22.539 5.528 -23.997 1.00 98.25 88 ASN A O 1
ATOM 669 N N . LYS A 1 89 ? 24.015 5.133 -25.646 1.00 98.12 89 LYS A N 1
ATOM 670 C CA . LYS A 1 89 ? 24.098 3.684 -25.419 1.00 98.12 89 LYS A CA 1
ATOM 671 C C . LYS A 1 89 ? 24.520 3.366 -23.985 1.00 98.12 89 LYS A C 1
ATOM 673 O O . LYS A 1 89 ? 23.875 2.558 -23.330 1.00 98.12 89 LYS A O 1
ATOM 678 N N . THR A 1 90 ? 25.577 4.005 -23.486 1.00 98.50 90 THR A N 1
ATOM 679 C CA . THR A 1 90 ? 26.082 3.766 -22.125 1.00 98.50 90 THR A CA 1
ATOM 680 C C . THR A 1 90 ? 25.004 4.053 -21.081 1.00 98.50 90 THR A C 1
ATOM 682 O O . THR A 1 90 ? 24.721 3.203 -20.241 1.00 98.50 90 THR A O 1
ATOM 685 N N . LYS A 1 91 ? 24.329 5.204 -21.183 1.00 98.44 91 LYS A N 1
ATOM 686 C CA . LYS A 1 91 ? 23.229 5.567 -20.277 1.00 98.44 91 LYS A CA 1
ATOM 687 C C . LYS A 1 91 ? 22.048 4.603 -20.365 1.00 98.44 91 LYS A C 1
ATOM 689 O O . LYS A 1 91 ? 21.478 4.257 -19.336 1.00 98.44 91 LYS A O 1
ATOM 694 N N . MET A 1 92 ? 21.675 4.174 -21.572 1.00 98.56 92 MET A N 1
ATOM 695 C CA . MET A 1 92 ? 20.629 3.168 -21.770 1.00 98.56 92 MET A CA 1
ATOM 696 C C . MET A 1 92 ? 20.984 1.871 -21.035 1.00 98.56 92 MET A C 1
ATOM 698 O O . MET A 1 92 ? 20.170 1.366 -20.265 1.00 98.56 92 MET A O 1
ATOM 702 N N . THR A 1 93 ? 22.203 1.362 -21.232 1.00 98.19 93 THR A N 1
ATOM 703 C CA . THR A 1 93 ? 22.678 0.144 -20.568 1.00 98.19 93 THR A CA 1
ATOM 704 C C . THR A 1 93 ? 22.679 0.299 -19.051 1.00 98.19 93 THR A C 1
ATOM 706 O O . THR A 1 93 ? 22.163 -0.569 -18.360 1.00 98.19 93 THR A O 1
ATOM 709 N N . GLU A 1 94 ? 23.169 1.420 -18.514 1.00 98.44 94 GLU A N 1
ATOM 710 C CA . GLU A 1 94 ? 23.163 1.679 -17.068 1.00 98.44 94 GLU A CA 1
ATOM 711 C C . GLU A 1 94 ? 21.749 1.679 -16.464 1.00 98.44 94 GLU A C 1
ATOM 713 O O . GLU A 1 94 ? 21.547 1.172 -15.359 1.00 98.44 94 GLU A O 1
ATOM 718 N N . LEU A 1 95 ? 20.770 2.254 -17.168 1.00 98.50 95 LEU A N 1
ATOM 719 C CA . LEU A 1 95 ? 19.370 2.274 -16.738 1.00 98.50 95 LEU A CA 1
ATOM 720 C C . LEU A 1 95 ? 18.744 0.874 -16.795 1.00 98.50 95 LEU A C 1
ATOM 722 O O . LEU A 1 95 ? 18.098 0.455 -15.835 1.00 98.50 95 LEU A O 1
ATOM 726 N N . LEU A 1 96 ? 18.995 0.115 -17.864 1.00 98.12 96 LEU A N 1
ATOM 727 C CA . LEU A 1 96 ? 18.530 -1.271 -17.967 1.00 98.12 96 LEU A CA 1
ATOM 728 C C . LEU A 1 96 ? 19.209 -2.189 -16.947 1.00 98.12 96 LEU A C 1
ATOM 730 O O . LEU A 1 96 ? 18.562 -3.087 -16.421 1.00 98.12 96 LEU A O 1
ATOM 734 N N . ASP A 1 97 ? 20.475 -1.958 -16.605 1.00 97.81 97 ASP A N 1
ATOM 735 C CA . ASP A 1 97 ? 21.184 -2.714 -15.570 1.00 97.81 97 ASP A CA 1
ATOM 736 C C . ASP A 1 97 ? 20.652 -2.419 -14.166 1.00 97.81 97 ASP A C 1
ATOM 738 O O . ASP A 1 97 ? 20.660 -3.301 -13.303 1.00 97.81 97 ASP A O 1
ATOM 742 N N . LYS A 1 98 ? 20.192 -1.187 -13.910 1.00 96.25 98 LYS A N 1
ATOM 743 C CA . LYS A 1 98 ? 19.454 -0.859 -12.682 1.00 96.25 98 LYS A CA 1
ATOM 744 C C . LYS A 1 98 ? 18.127 -1.600 -12.647 1.00 96.25 98 LYS A C 1
ATOM 746 O O . LYS A 1 98 ? 17.849 -2.267 -11.655 1.00 96.25 98 LYS A O 1
ATOM 751 N N . TYR A 1 99 ? 17.372 -1.550 -13.741 1.00 96.75 99 TYR A N 1
ATOM 752 C CA . TYR A 1 99 ? 16.104 -2.259 -13.869 1.00 96.75 99 TYR A CA 1
ATOM 753 C C . TYR A 1 99 ? 16.267 -3.781 -13.704 1.00 96.75 99 TYR A C 1
ATOM 755 O O . TYR A 1 99 ? 15.542 -4.404 -12.946 1.00 96.75 99 TYR A O 1
ATOM 763 N N . ARG A 1 100 ? 17.311 -4.396 -14.272 1.00 96.56 100 ARG A N 1
ATOM 764 C CA . ARG A 1 100 ? 17.598 -5.837 -14.108 1.00 96.56 100 ARG A CA 1
ATOM 765 C C . ARG A 1 100 ? 17.847 -6.288 -12.666 1.00 96.56 100 ARG A C 1
ATOM 767 O O . ARG A 1 100 ? 17.801 -7.486 -12.395 1.00 96.56 100 ARG A O 1
ATOM 774 N N . LYS A 1 101 ? 18.169 -5.361 -11.761 1.00 94.88 101 LYS A N 1
ATOM 775 C CA . LYS A 1 101 ? 18.427 -5.636 -10.338 1.00 94.88 101 LYS A CA 1
ATOM 776 C C . LYS A 1 101 ? 17.177 -5.497 -9.473 1.00 94.88 101 LYS A C 1
ATOM 778 O O . LYS A 1 101 ? 17.257 -5.761 -8.273 1.00 94.88 101 LYS A O 1
ATOM 783 N N . THR A 1 102 ? 16.055 -5.064 -10.043 1.00 92.94 102 THR A N 1
ATOM 784 C CA . THR A 1 102 ? 14.777 -5.018 -9.334 1.00 92.94 102 THR A CA 1
ATOM 785 C C . THR A 1 102 ? 14.189 -6.423 -9.238 1.00 92.94 102 THR A C 1
ATOM 787 O O . THR A 1 102 ? 14.711 -7.394 -9.794 1.00 92.94 102 THR A O 1
ATOM 790 N N . PHE A 1 103 ? 13.085 -6.553 -8.508 1.00 90.50 103 PHE A N 1
ATOM 791 C CA . PHE A 1 103 ? 12.257 -7.740 -8.647 1.00 90.50 103 PHE A CA 1
ATOM 792 C C . PHE A 1 103 ? 11.643 -7.751 -10.054 1.00 90.50 103 PHE A C 1
ATOM 794 O O . PHE A 1 103 ? 11.089 -6.742 -10.477 1.00 90.50 103 PHE A O 1
ATOM 801 N N . LEU A 1 104 ? 11.768 -8.877 -10.761 1.00 93.50 104 LEU A N 1
ATOM 802 C CA . LEU A 1 104 ? 11.250 -9.057 -12.116 1.00 93.50 104 LEU A CA 1
ATOM 803 C C .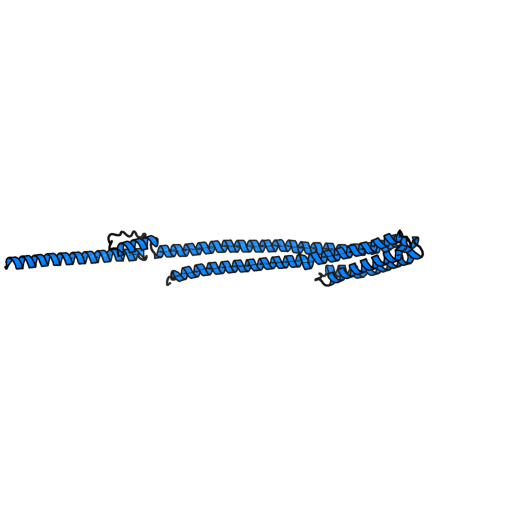 LEU A 1 104 ? 10.298 -10.249 -12.160 1.00 93.50 104 LEU A C 1
ATOM 805 O O . LEU A 1 104 ? 10.644 -11.361 -11.741 1.00 93.50 104 LEU A O 1
ATOM 809 N N . THR A 1 105 ? 9.131 -10.029 -12.746 1.00 95.50 105 THR A N 1
ATOM 810 C CA . THR A 1 105 ? 8.199 -11.076 -13.160 1.00 95.50 105 THR A CA 1
ATOM 811 C C . THR A 1 105 ? 8.762 -11.887 -14.332 1.00 95.50 105 THR A C 1
ATOM 813 O O . THR A 1 105 ? 9.698 -11.477 -15.022 1.00 95.50 105 THR A O 1
ATOM 816 N N . GLU A 1 106 ? 8.172 -13.052 -14.608 1.00 97.38 106 GLU A N 1
ATOM 817 C CA . GLU A 1 106 ? 8.578 -13.878 -15.756 1.00 97.38 106 GLU A CA 1
ATOM 818 C C . GLU A 1 106 ? 8.376 -13.156 -17.098 1.00 97.38 106 GLU A C 1
ATOM 820 O O . GLU A 1 106 ? 9.215 -13.263 -17.990 1.00 97.38 106 GLU A O 1
ATOM 825 N N . ARG A 1 107 ? 7.316 -12.345 -17.227 1.00 96.50 107 ARG A N 1
ATOM 826 C CA . ARG A 1 107 ? 7.056 -11.570 -18.447 1.00 96.50 107 ARG A CA 1
ATOM 827 C C . ARG A 1 107 ? 8.123 -10.504 -18.689 1.00 96.50 107 ARG A C 1
ATOM 829 O O . ARG A 1 107 ? 8.560 -10.339 -19.825 1.00 96.50 107 ARG A O 1
ATOM 836 N N . GLU A 1 108 ? 8.568 -9.810 -17.647 1.00 96.94 108 GLU A N 1
ATOM 837 C CA . GLU A 1 108 ? 9.645 -8.818 -17.760 1.00 96.94 108 GLU A CA 1
ATOM 838 C C . GLU A 1 108 ? 10.977 -9.474 -18.125 1.00 96.94 108 GLU A C 1
ATOM 840 O O . GLU A 1 108 ? 11.695 -8.966 -18.983 1.00 96.94 108 GLU A O 1
ATOM 845 N N . LYS A 1 109 ? 11.286 -10.642 -17.545 1.00 98.12 109 LYS A N 1
ATOM 846 C CA . LYS A 1 109 ? 12.473 -11.426 -17.925 1.00 98.12 109 LYS A CA 1
ATOM 847 C C . LYS A 1 109 ? 12.436 -11.825 -19.399 1.00 98.12 109 LYS A C 1
ATOM 849 O O . LYS A 1 109 ? 13.452 -11.711 -20.084 1.00 98.12 109 LYS A O 1
ATOM 854 N N . ASP A 1 110 ? 11.279 -12.255 -19.898 1.00 98.31 110 ASP A N 1
ATOM 855 C CA . ASP A 1 110 ? 11.098 -12.594 -21.310 1.00 98.31 110 ASP A CA 1
ATOM 856 C C . ASP A 1 110 ? 11.297 -11.380 -22.224 1.00 98.31 110 ASP A C 1
ATOM 858 O O . ASP A 1 110 ? 11.963 -11.489 -23.255 1.00 98.31 110 ASP A O 1
ATOM 862 N N . LEU A 1 111 ? 10.755 -10.216 -21.856 1.00 98.19 111 LEU A N 1
ATOM 863 C CA . LEU A 1 111 ? 10.939 -8.977 -22.614 1.00 98.19 111 LEU A CA 1
ATOM 864 C C . LEU A 1 111 ? 12.401 -8.505 -22.597 1.00 98.19 111 LEU A C 1
ATOM 866 O O . LEU A 1 111 ? 12.947 -8.167 -23.645 1.00 98.19 111 LEU A O 1
ATOM 870 N N . LEU A 1 112 ? 13.081 -8.577 -21.451 1.00 98.38 112 LEU A N 1
ATOM 871 C CA . LEU A 1 112 ? 14.512 -8.276 -21.348 1.00 98.38 112 LEU A CA 1
ATOM 872 C C . LEU A 1 112 ? 15.361 -9.225 -22.197 1.00 98.38 112 LEU A C 1
ATOM 874 O O . LEU A 1 112 ? 16.281 -8.786 -22.882 1.00 98.38 112 LEU A O 1
ATOM 878 N N . LYS A 1 113 ? 15.020 -10.516 -22.225 1.00 98.44 113 LYS A N 1
ATOM 879 C CA . LYS A 1 113 ? 15.681 -11.493 -23.095 1.00 98.44 113 LYS A CA 1
ATOM 880 C C . LYS A 1 113 ? 15.455 -11.186 -24.577 1.00 98.44 113 LYS A C 1
ATOM 882 O O . LYS A 1 113 ? 16.364 -11.386 -25.382 1.00 98.44 113 LYS A O 1
ATOM 887 N N . LYS A 1 114 ? 14.264 -10.707 -24.958 1.00 98.19 114 LYS A N 1
ATOM 888 C CA . LYS A 1 114 ? 14.016 -10.223 -26.324 1.00 98.19 114 LYS A CA 1
ATOM 889 C C . LYS A 1 114 ? 14.898 -9.021 -26.634 1.00 98.19 114 LYS A C 1
ATOM 891 O O . LYS A 1 114 ? 15.554 -9.046 -27.668 1.00 98.19 114 LYS A O 1
ATOM 896 N N . PHE A 1 115 ? 14.977 -8.039 -25.734 1.00 98.56 115 PHE A N 1
ATOM 897 C CA . PHE A 1 115 ? 15.870 -6.886 -25.881 1.00 98.56 115 PHE A CA 1
ATOM 898 C C . PHE A 1 115 ? 17.324 -7.333 -26.102 1.00 98.56 115 PHE A C 1
ATOM 900 O O . PHE A 1 115 ? 17.963 -6.901 -27.062 1.00 98.56 115 PHE A O 1
ATOM 907 N N . ASP A 1 116 ? 17.810 -8.274 -25.286 1.00 98.19 116 ASP A N 1
ATOM 908 C CA . ASP A 1 116 ? 19.165 -8.836 -25.385 1.00 98.19 116 ASP A CA 1
ATOM 909 C C . ASP A 1 116 ? 19.438 -9.515 -26.736 1.00 98.19 116 ASP A C 1
ATOM 911 O O . ASP A 1 116 ? 20.580 -9.557 -27.195 1.00 98.19 116 ASP A O 1
ATOM 915 N N . ALA A 1 117 ? 18.396 -10.028 -27.395 1.00 98.19 117 ALA A N 1
ATOM 916 C CA . ALA A 1 117 ? 18.495 -10.631 -28.718 1.00 98.19 117 ALA A CA 1
ATOM 917 C C . ALA A 1 117 ? 18.432 -9.603 -29.863 1.00 98.19 117 ALA A C 1
ATOM 919 O O . ALA A 1 117 ? 19.074 -9.816 -30.892 1.00 98.19 117 ALA A O 1
ATOM 920 N N . VAL A 1 118 ? 17.675 -8.508 -29.712 1.00 97.69 118 VAL A N 1
ATOM 921 C CA . VAL A 1 118 ? 17.411 -7.546 -30.804 1.00 97.69 118 VAL A CA 1
ATOM 922 C C . VAL A 1 118 ? 18.351 -6.340 -30.807 1.00 97.69 118 VAL A C 1
ATOM 924 O O . VAL A 1 118 ? 18.623 -5.785 -31.873 1.00 97.69 118 VAL A O 1
ATOM 927 N N . TRP A 1 119 ? 18.924 -5.973 -29.657 1.00 98.25 119 TRP A N 1
ATOM 928 C CA . TRP A 1 119 ? 19.887 -4.874 -29.571 1.00 98.25 119 TRP A CA 1
ATOM 929 C C . TRP A 1 119 ? 21.183 -5.131 -30.368 1.00 98.25 119 TRP A C 1
ATOM 931 O O . TRP A 1 119 ? 21.580 -4.252 -31.139 1.00 98.25 119 TRP A O 1
ATOM 941 N N . PRO A 1 120 ? 21.857 -6.301 -30.266 1.00 98.44 120 PRO A N 1
ATOM 942 C CA . PRO A 1 120 ? 23.126 -6.512 -30.967 1.00 98.44 120 PRO A CA 1
ATOM 943 C C . PRO A 1 120 ? 23.026 -6.448 -32.505 1.00 98.44 120 PRO A C 1
ATOM 945 O O . PRO A 1 120 ? 23.898 -5.818 -33.110 1.00 98.44 120 PRO A O 1
ATOM 948 N N . PRO A 1 121 ? 21.999 -7.028 -33.167 1.00 98.19 121 PRO A N 1
ATOM 949 C CA . PRO A 1 121 ? 21.786 -6.845 -34.604 1.00 98.19 121 PRO A CA 1
ATOM 950 C C . PRO A 1 121 ? 21.587 -5.378 -35.009 1.00 98.19 121 PRO A C 1
ATOM 952 O O . PRO A 1 121 ? 22.223 -4.923 -35.961 1.00 98.19 121 PRO A O 1
ATOM 955 N N . TYR A 1 122 ? 20.766 -4.623 -34.267 1.00 98.31 122 TYR A N 1
ATOM 956 C CA . TYR A 1 122 ? 20.588 -3.185 -34.492 1.00 98.31 122 TYR A CA 1
ATOM 957 C C . TYR A 1 122 ? 21.919 -2.429 -34.375 1.00 98.31 122 TYR A C 1
ATOM 959 O O . TYR A 1 122 ? 22.293 -1.684 -35.282 1.00 98.31 122 TYR A O 1
ATOM 967 N N . GLU A 1 123 ? 22.675 -2.664 -33.299 1.00 97.62 123 GLU A N 1
ATOM 968 C CA . GLU A 1 123 ? 23.963 -2.009 -33.069 1.00 97.62 123 GLU A CA 1
ATOM 969 C C . GLU A 1 123 ? 24.978 -2.346 -34.173 1.00 97.62 123 GLU A C 1
ATOM 971 O O . GLU A 1 123 ? 25.731 -1.481 -34.628 1.00 97.62 123 GLU A O 1
ATOM 976 N N . ALA A 1 124 ? 24.996 -3.596 -34.640 1.00 98.12 124 ALA A N 1
ATOM 977 C CA . ALA A 1 124 ? 25.848 -4.007 -35.748 1.00 98.12 124 ALA A CA 1
ATOM 978 C C . ALA A 1 124 ? 25.484 -3.273 -37.049 1.00 98.12 124 ALA A C 1
ATOM 980 O O . ALA A 1 124 ? 26.386 -2.836 -37.768 1.00 98.12 124 ALA A O 1
ATOM 981 N N . SER A 1 125 ? 24.191 -3.093 -37.339 1.00 97.75 125 SER A N 1
ATOM 982 C CA . SER A 1 125 ? 23.735 -2.304 -38.490 1.00 97.75 125 SER A CA 1
ATOM 983 C C . SER A 1 125 ? 24.116 -0.827 -38.350 1.00 97.75 125 SER A C 1
ATOM 985 O O . SER A 1 125 ? 24.703 -0.253 -39.265 1.00 97.75 125 SER A O 1
ATOM 987 N N . ALA A 1 126 ? 23.912 -0.233 -37.171 1.00 96.69 126 ALA A N 1
ATOM 988 C CA . ALA A 1 126 ? 24.310 1.143 -36.867 1.00 96.69 126 ALA A CA 1
ATOM 989 C C . ALA A 1 126 ? 25.817 1.383 -37.092 1.00 96.69 126 ALA A C 1
A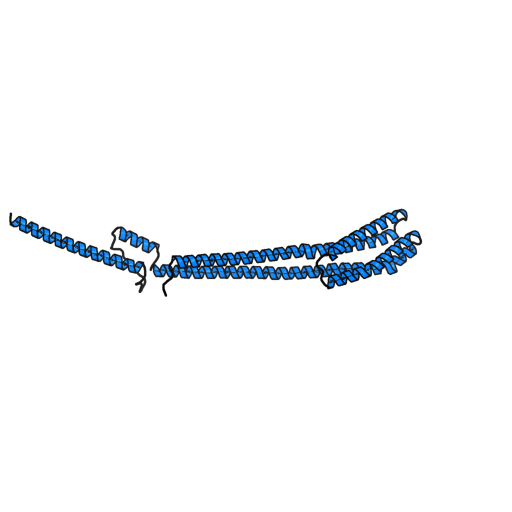TOM 991 O O . ALA A 1 126 ? 26.210 2.372 -37.711 1.00 96.69 126 ALA A O 1
ATOM 992 N N . LYS A 1 127 ? 26.679 0.448 -36.669 1.00 96.06 127 LYS A N 1
ATOM 993 C CA . LYS A 1 127 ? 28.131 0.524 -36.916 1.00 96.06 127 LYS A CA 1
ATOM 994 C C . LYS A 1 127 ? 28.491 0.448 -38.398 1.00 96.06 127 LYS A C 1
ATOM 996 O O . LYS A 1 127 ? 29.400 1.151 -38.834 1.00 96.06 127 LYS A O 1
ATOM 1001 N N . LYS A 1 128 ? 27.785 -0.374 -39.181 1.00 96.06 128 LYS A N 1
ATOM 1002 C CA . LYS A 1 128 ? 27.969 -0.423 -40.641 1.00 96.06 128 LYS A CA 1
ATOM 1003 C C . LYS A 1 128 ? 27.573 0.902 -41.296 1.00 96.06 128 LYS A C 1
ATOM 1005 O O . LYS A 1 128 ? 28.293 1.353 -42.180 1.00 96.06 128 LYS A O 1
ATOM 1010 N N . VAL A 1 129 ? 26.487 1.538 -40.847 1.00 95.12 129 VAL A N 1
ATOM 1011 C CA . VAL A 1 129 ? 26.088 2.878 -41.317 1.00 95.12 129 VAL A CA 1
ATOM 1012 C C . VAL A 1 129 ? 27.210 3.882 -41.056 1.00 95.12 129 VAL A C 1
ATOM 1014 O O . VAL A 1 129 ? 27.653 4.537 -41.994 1.00 95.12 129 VAL A O 1
ATOM 1017 N N . ILE A 1 130 ? 27.737 3.941 -39.826 1.00 93.56 130 ILE A N 1
ATOM 1018 C CA . ILE A 1 130 ? 28.854 4.834 -39.463 1.00 93.56 130 ILE A CA 1
ATOM 1019 C C . ILE A 1 130 ? 30.075 4.594 -40.365 1.00 93.56 130 ILE A C 1
ATOM 1021 O O . ILE A 1 130 ? 30.649 5.546 -40.883 1.00 93.56 130 ILE A O 1
ATOM 1025 N N . ALA A 1 131 ? 30.450 3.334 -40.607 1.00 93.31 131 ALA A N 1
ATOM 1026 C CA . ALA A 1 131 ? 31.582 3.004 -41.475 1.00 93.31 131 ALA A CA 1
ATOM 1027 C C . ALA A 1 131 ? 31.351 3.411 -42.945 1.00 93.31 131 ALA A C 1
ATOM 1029 O O . ALA A 1 131 ? 32.288 3.816 -43.633 1.00 93.31 131 ALA A O 1
ATOM 1030 N N . LEU A 1 132 ? 30.111 3.322 -43.437 1.00 93.25 132 LEU A N 1
ATOM 1031 C CA . LEU A 1 132 ? 29.755 3.731 -44.796 1.00 93.25 132 LEU A CA 1
ATOM 1032 C C . LEU A 1 132 ? 29.733 5.255 -44.967 1.00 93.25 132 LEU A C 1
ATOM 1034 O O . LEU A 1 132 ? 30.003 5.716 -46.070 1.00 93.25 132 LEU A O 1
ATOM 1038 N N . MET A 1 133 ? 29.507 6.042 -43.910 1.00 89.94 133 MET A N 1
ATOM 1039 C CA . MET A 1 133 ? 29.501 7.516 -43.984 1.00 89.94 133 MET A CA 1
ATOM 1040 C C . MET A 1 133 ? 30.834 8.132 -44.436 1.00 89.94 133 MET A C 1
ATOM 1042 O O . MET A 1 133 ? 30.868 9.252 -44.945 1.00 89.94 133 MET A O 1
ATOM 1046 N N . GLU A 1 134 ? 31.956 7.428 -44.273 1.00 83.69 134 GLU A N 1
ATOM 1047 C CA . GLU A 1 134 ? 33.251 7.920 -44.756 1.00 83.69 134 GLU A CA 1
ATOM 1048 C C . GLU A 1 134 ? 33.506 7.580 -46.232 1.00 83.69 134 GLU A C 1
ATOM 1050 O O . GLU A 1 134 ? 34.253 8.302 -46.905 1.00 83.69 134 GLU A O 1
ATOM 1055 N N . VAL A 1 135 ? 32.857 6.520 -46.731 1.00 88.19 135 VAL A N 1
ATOM 1056 C CA . VAL A 1 135 ? 33.152 5.860 -48.012 1.00 88.19 135 VAL A CA 1
ATOM 1057 C C . VAL A 1 135 ? 32.076 6.130 -49.069 1.00 88.19 135 VAL A C 1
ATOM 1059 O O . VAL A 1 135 ? 32.410 6.455 -50.206 1.00 88.19 135 VAL A O 1
ATOM 1062 N N . ASP A 1 136 ? 30.799 5.979 -48.713 1.00 91.44 136 ASP A N 1
ATOM 1063 C CA . ASP A 1 136 ? 29.646 6.011 -49.616 1.00 91.44 136 ASP A CA 1
ATOM 1064 C C . ASP A 1 136 ? 28.349 6.372 -48.852 1.00 91.44 136 ASP A C 1
ATOM 1066 O O . ASP A 1 136 ? 27.646 5.507 -48.316 1.00 91.44 136 ASP A O 1
ATOM 1070 N N . ASN A 1 137 ? 28.015 7.668 -48.821 1.00 88.94 137 ASN A N 1
ATOM 1071 C CA . ASN A 1 137 ? 26.824 8.180 -48.129 1.00 88.94 137 ASN A CA 1
ATOM 1072 C C . ASN A 1 137 ? 25.506 7.623 -48.696 1.00 88.94 137 ASN A C 1
ATOM 1074 O O . ASN A 1 137 ? 24.523 7.518 -47.957 1.00 88.94 137 ASN A O 1
ATOM 1078 N N . LEU A 1 138 ? 25.456 7.268 -49.988 1.00 91.38 138 LEU A N 1
ATOM 1079 C CA . LEU A 1 138 ? 24.242 6.709 -50.593 1.00 91.38 138 LEU A CA 1
ATOM 1080 C C . LEU A 1 138 ? 23.967 5.318 -50.024 1.00 91.38 138 LEU A C 1
ATOM 1082 O O . LEU A 1 138 ? 22.859 5.062 -49.555 1.00 91.38 138 LEU A O 1
ATOM 1086 N N . LYS A 1 139 ? 24.990 4.459 -49.952 1.00 93.94 139 LYS A N 1
ATOM 1087 C CA . LYS A 1 139 ? 24.856 3.138 -49.314 1.00 93.94 139 LYS A CA 1
ATOM 1088 C C . LYS A 1 139 ? 24.556 3.226 -47.823 1.00 93.94 139 LYS A C 1
ATOM 1090 O O . LYS A 1 139 ? 23.790 2.408 -47.319 1.00 93.94 139 LYS A O 1
ATOM 1095 N N . ALA A 1 140 ? 25.127 4.204 -47.115 1.00 93.56 140 ALA A N 1
ATOM 1096 C CA . ALA A 1 140 ? 24.783 4.451 -45.713 1.00 93.56 140 ALA A CA 1
ATOM 1097 C C . ALA A 1 140 ? 23.283 4.764 -45.558 1.00 93.56 140 ALA A C 1
ATOM 1099 O O . ALA A 1 140 ? 22.610 4.182 -44.707 1.00 93.56 140 ALA A O 1
ATOM 1100 N N . THR A 1 141 ? 22.748 5.620 -46.434 1.00 93.19 141 THR A N 1
ATOM 1101 C CA . THR A 1 141 ? 21.329 6.007 -46.449 1.00 93.19 141 THR A CA 1
ATOM 1102 C C . THR A 1 141 ? 20.414 4.825 -46.783 1.00 93.19 141 THR A C 1
ATOM 1104 O O . THR A 1 141 ? 19.409 4.609 -46.105 1.00 93.19 141 THR A O 1
ATOM 1107 N N . GLU A 1 142 ? 20.761 4.021 -47.792 1.00 94.12 142 GLU A N 1
ATOM 1108 C CA . GLU A 1 142 ? 20.011 2.806 -48.141 1.00 94.12 142 GLU A CA 1
ATOM 1109 C C . GLU A 1 142 ? 19.972 1.803 -46.982 1.00 94.12 142 GLU A C 1
ATOM 1111 O O . GLU A 1 142 ? 18.915 1.242 -46.689 1.00 94.12 142 GLU A O 1
ATOM 1116 N N . LEU A 1 143 ? 21.097 1.604 -46.286 1.00 95.06 143 LEU A N 1
ATOM 1117 C CA . LEU A 1 143 ? 21.180 0.695 -45.142 1.00 95.06 143 LEU A CA 1
ATOM 1118 C C . LEU A 1 143 ? 20.337 1.171 -43.950 1.00 95.06 143 LEU A C 1
ATOM 1120 O O . LEU A 1 143 ? 19.755 0.349 -43.234 1.00 95.06 143 LEU A O 1
ATOM 1124 N N . VAL A 1 144 ? 20.245 2.485 -43.724 1.00 94.62 144 VAL A N 1
ATOM 1125 C CA . VAL A 1 144 ? 19.334 3.036 -42.713 1.00 94.62 144 VAL A CA 1
ATOM 1126 C C . VAL A 1 144 ? 17.888 2.712 -43.077 1.00 94.62 144 VAL A C 1
ATOM 1128 O O . VAL A 1 144 ? 17.200 2.055 -42.296 1.00 94.62 144 VAL A O 1
ATOM 1131 N N . ASN A 1 145 ? 17.465 3.088 -44.285 1.00 90.31 145 ASN A N 1
ATOM 1132 C CA . ASN A 1 145 ? 16.073 2.981 -44.724 1.00 90.31 145 ASN A CA 1
ATOM 1133 C C . ASN A 1 145 ? 15.568 1.534 -44.839 1.00 90.31 145 ASN A C 1
ATOM 1135 O O . ASN A 1 145 ? 14.395 1.277 -44.570 1.00 90.31 145 ASN A O 1
ATOM 1139 N N . ASN A 1 146 ? 16.432 0.594 -45.234 1.00 90.12 146 ASN A N 1
ATOM 1140 C CA . ASN A 1 146 ? 16.016 -0.774 -45.551 1.00 90.12 146 ASN A CA 1
ATOM 1141 C C . ASN A 1 146 ? 16.215 -1.778 -44.407 1.00 90.12 146 ASN A C 1
ATOM 1143 O O . ASN A 1 146 ? 15.494 -2.770 -44.363 1.00 90.12 146 ASN A O 1
ATOM 1147 N N . GLU A 1 147 ? 17.177 -1.558 -43.505 1.00 94.62 147 GLU A N 1
ATOM 1148 C CA . GLU A 1 147 ? 17.548 -2.539 -42.468 1.00 94.62 147 GLU A CA 1
ATOM 1149 C C . GLU A 1 147 ? 17.583 -1.906 -41.072 1.00 94.62 147 GLU A C 1
ATOM 1151 O O . GLU A 1 147 ? 16.872 -2.342 -40.166 1.00 94.62 147 GLU A O 1
ATOM 1156 N N . THR A 1 148 ? 18.374 -0.844 -40.890 1.00 96.12 148 THR A N 1
ATOM 1157 C CA . THR A 1 148 ? 18.671 -0.302 -39.550 1.00 96.12 148 THR A CA 1
ATOM 1158 C C . THR A 1 148 ? 17.426 0.229 -38.845 1.00 96.12 148 THR A C 1
ATOM 1160 O O . THR A 1 148 ? 17.258 -0.005 -37.648 1.00 96.12 148 THR A O 1
ATOM 1163 N N . THR A 1 149 ? 16.533 0.906 -39.571 1.00 94.69 149 THR A N 1
ATOM 1164 C CA . THR A 1 149 ? 15.282 1.432 -39.009 1.00 94.69 149 THR A CA 1
ATOM 1165 C C . THR A 1 149 ? 14.335 0.320 -38.570 1.00 94.69 149 THR A C 1
ATOM 1167 O O . THR A 1 149 ? 13.754 0.419 -37.495 1.00 94.69 149 THR A O 1
ATOM 1170 N N . GLN A 1 150 ? 14.221 -0.764 -39.341 1.00 95.88 150 GLN A N 1
ATOM 1171 C CA . GLN A 1 150 ? 13.363 -1.901 -38.984 1.00 95.88 150 GLN A CA 1
ATOM 1172 C C . GLN A 1 150 ? 13.900 -2.638 -37.754 1.00 95.88 150 GLN A C 1
ATOM 1174 O O . GLN A 1 150 ? 13.140 -2.984 -36.855 1.00 95.88 150 GLN A O 1
ATOM 1179 N N . LEU A 1 151 ? 15.222 -2.825 -37.671 1.00 97.62 151 LEU A N 1
ATOM 1180 C CA . LEU A 1 151 ? 15.857 -3.399 -36.483 1.00 97.62 151 LEU A CA 1
ATOM 1181 C C . LEU A 1 151 ? 15.626 -2.526 -35.242 1.00 97.62 151 LEU A C 1
ATOM 1183 O O . LEU A 1 151 ? 15.371 -3.057 -34.164 1.00 97.62 151 LEU A O 1
ATOM 1187 N N . PHE A 1 152 ? 15.687 -1.200 -35.392 1.00 97.88 152 PHE A N 1
ATOM 1188 C CA . PHE A 1 152 ? 15.424 -0.282 -34.287 1.00 97.88 152 PHE A CA 1
ATOM 1189 C C . PHE A 1 152 ? 13.957 -0.270 -33.850 1.00 97.88 152 PHE A C 1
ATOM 1191 O O . PHE A 1 152 ? 13.703 -0.214 -32.654 1.00 97.88 152 PHE A O 1
ATOM 1198 N N . GLN A 1 153 ? 13.000 -0.371 -34.778 1.00 97.44 153 GLN A N 1
ATOM 1199 C CA . GLN A 1 153 ? 11.577 -0.471 -34.430 1.00 97.44 153 GLN A CA 1
ATOM 1200 C C . GLN A 1 153 ? 11.322 -1.628 -33.461 1.00 97.44 153 GLN A C 1
ATOM 1202 O O . GLN A 1 153 ? 10.656 -1.443 -32.454 1.00 97.44 153 GLN A O 1
ATOM 1207 N N . VAL A 1 154 ? 11.957 -2.784 -33.678 1.00 97.94 154 VAL A N 1
ATOM 1208 C CA . VAL A 1 154 ? 11.834 -3.921 -32.751 1.00 97.94 154 VAL A CA 1
ATOM 1209 C C . VAL A 1 154 ? 12.455 -3.622 -31.377 1.00 97.94 154 VAL A C 1
ATOM 1211 O O . VAL A 1 154 ? 11.960 -4.104 -30.361 1.00 97.94 154 VAL A O 1
ATOM 1214 N N . VAL A 1 155 ? 13.536 -2.837 -31.314 1.00 98.19 155 VAL A N 1
ATOM 1215 C CA . VAL A 1 155 ? 14.127 -2.390 -30.038 1.00 98.19 155 VAL A CA 1
ATOM 1216 C C . VAL A 1 155 ? 13.162 -1.468 -29.287 1.00 98.19 155 VAL A C 1
ATOM 1218 O O . VAL A 1 155 ? 12.938 -1.680 -28.095 1.00 98.19 155 VAL A O 1
ATOM 1221 N N . ASP A 1 156 ? 12.602 -0.473 -29.977 1.00 98.31 156 ASP A N 1
ATOM 1222 C CA . ASP A 1 156 ? 11.648 0.495 -29.422 1.00 98.31 156 ASP A CA 1
ATOM 1223 C C . ASP A 1 156 ? 10.361 -0.193 -28.944 1.00 98.31 156 ASP A C 1
ATOM 1225 O O . ASP A 1 156 ? 9.932 0.025 -27.810 1.00 98.31 156 ASP A O 1
ATOM 1229 N N . ASP A 1 157 ? 9.816 -1.111 -29.747 1.00 98.44 157 ASP A N 1
ATOM 1230 C CA . ASP A 1 157 ? 8.641 -1.916 -29.400 1.00 98.44 157 ASP A CA 1
ATOM 1231 C C . ASP A 1 157 ? 8.886 -2.735 -28.127 1.00 98.44 157 ASP A C 1
ATOM 1233 O O . ASP A 1 157 ? 8.056 -2.744 -27.224 1.00 98.44 157 ASP A O 1
ATOM 1237 N N . VAL A 1 158 ? 10.043 -3.399 -28.002 1.00 98.44 158 VAL A N 1
ATOM 1238 C CA . VAL A 1 158 ? 10.348 -4.210 -26.812 1.00 98.44 158 VAL A CA 1
ATOM 1239 C C . VAL A 1 158 ? 10.498 -3.345 -25.559 1.00 98.44 158 VAL A C 1
ATOM 1241 O O . VAL A 1 158 ? 10.037 -3.745 -24.491 1.00 98.44 158 VAL A O 1
ATOM 1244 N N . LEU A 1 159 ? 11.149 -2.183 -25.650 1.00 98.44 159 LEU A N 1
ATOM 1245 C CA . LEU A 1 159 ? 11.287 -1.290 -24.496 1.00 98.44 159 LEU A CA 1
ATOM 1246 C C . LEU A 1 159 ? 9.949 -0.644 -24.114 1.00 98.44 159 LEU A C 1
ATOM 1248 O O . LEU A 1 159 ? 9.669 -0.506 -22.923 1.00 98.44 159 LEU A O 1
ATOM 1252 N N . SER A 1 160 ? 9.115 -0.311 -25.098 1.00 98.44 160 SER A N 1
ATOM 1253 C CA . SER A 1 160 ? 7.750 0.179 -24.883 1.00 98.44 160 SER A CA 1
ATOM 1254 C C . SER A 1 160 ? 6.863 -0.893 -24.247 1.00 98.44 160 SER A C 1
ATOM 1256 O O . SER A 1 160 ? 6.225 -0.619 -23.236 1.00 98.44 160 SER A O 1
ATOM 1258 N N . ASP A 1 161 ? 6.933 -2.143 -24.717 1.00 98.38 161 ASP A N 1
ATOM 1259 C CA . ASP A 1 161 ? 6.242 -3.294 -24.120 1.00 98.38 161 ASP A CA 1
ATOM 1260 C C . ASP A 1 161 ? 6.606 -3.482 -22.635 1.00 98.38 161 ASP A C 1
ATOM 1262 O O . ASP A 1 161 ? 5.757 -3.869 -21.829 1.00 98.38 161 ASP A O 1
ATOM 1266 N N . ILE A 1 162 ? 7.869 -3.242 -22.250 1.00 97.94 162 ILE A N 1
ATOM 1267 C CA . ILE A 1 162 ? 8.288 -3.309 -20.841 1.00 97.94 162 ILE A CA 1
ATOM 1268 C C . ILE A 1 162 ? 7.629 -2.184 -20.039 1.00 97.94 162 ILE A C 1
ATOM 1270 O O . ILE A 1 162 ? 7.119 -2.449 -18.950 1.00 97.94 162 ILE A O 1
ATOM 1274 N N . VAL A 1 163 ? 7.632 -0.952 -20.558 1.00 98.12 163 VAL A N 1
ATOM 1275 C CA . VAL A 1 163 ? 7.000 0.205 -19.901 1.00 98.12 163 VAL A CA 1
ATOM 1276 C C . VAL A 1 163 ? 5.502 -0.029 -19.718 1.00 98.12 163 VAL A C 1
ATOM 1278 O O . VAL A 1 163 ? 5.017 0.080 -18.594 1.00 98.12 163 VAL A O 1
ATOM 1281 N N . ASP A 1 164 ? 4.797 -0.419 -20.778 1.00 97.88 164 ASP A N 1
ATOM 1282 C CA . ASP A 1 164 ? 3.348 -0.642 -20.762 1.00 97.88 164 ASP A CA 1
ATOM 1283 C C . ASP A 1 164 ? 2.964 -1.787 -19.819 1.00 97.88 164 ASP A C 1
ATOM 1285 O O . ASP A 1 164 ? 2.005 -1.687 -19.051 1.00 97.88 164 ASP A O 1
ATOM 1289 N N . PHE A 1 165 ? 3.744 -2.871 -19.815 1.00 97.06 165 PHE A N 1
ATOM 1290 C CA . PHE A 1 165 ? 3.510 -3.979 -18.896 1.00 97.06 165 PHE A CA 1
ATOM 1291 C C . PHE A 1 165 ? 3.738 -3.575 -17.433 1.00 97.06 165 PHE A C 1
ATOM 1293 O O . PHE A 1 165 ? 2.961 -3.956 -16.558 1.00 97.06 165 PHE A O 1
ATOM 1300 N N . ASN A 1 166 ? 4.770 -2.776 -17.152 1.00 95.56 166 ASN A N 1
ATOM 1301 C CA . ASN A 1 166 ? 4.999 -2.266 -15.803 1.00 95.56 166 ASN A CA 1
ATOM 1302 C C . ASN A 1 166 ? 3.909 -1.275 -15.368 1.00 95.56 166 ASN A C 1
ATOM 1304 O O . ASN A 1 166 ? 3.508 -1.303 -14.206 1.00 95.56 166 ASN A O 1
ATOM 1308 N N . ASP A 1 167 ? 3.403 -0.429 -16.270 1.00 96.12 167 ASP A N 1
ATOM 1309 C CA . ASP A 1 167 ? 2.265 0.455 -15.982 1.00 96.12 167 ASP A CA 1
ATOM 1310 C C . ASP A 1 167 ? 1.007 -0.357 -15.643 1.00 96.12 167 ASP A C 1
ATOM 1312 O O . ASP A 1 167 ? 0.322 -0.072 -14.658 1.00 96.12 167 ASP A O 1
ATOM 1316 N N . GLN A 1 168 ? 0.762 -1.453 -16.371 1.00 95.44 168 GLN A N 1
ATOM 1317 C CA . GLN A 1 168 ? -0.315 -2.384 -16.044 1.00 95.44 168 GLN A CA 1
ATOM 1318 C C . GLN A 1 168 ? -0.142 -2.993 -14.642 1.00 95.44 168 GLN A C 1
ATOM 1320 O O . GLN A 1 168 ? -1.090 -2.981 -13.855 1.00 95.44 168 GLN A O 1
ATOM 1325 N N . LEU A 1 169 ? 1.055 -3.480 -14.293 1.00 93.00 169 LEU A N 1
ATOM 1326 C CA . LEU A 1 169 ? 1.335 -4.007 -12.950 1.00 93.00 169 LEU A CA 1
ATOM 1327 C C . LEU A 1 169 ? 1.148 -2.939 -11.863 1.00 93.00 169 LEU A C 1
ATOM 1329 O O . LEU A 1 169 ? 0.560 -3.209 -10.813 1.00 93.00 169 LEU A O 1
ATOM 1333 N N . ALA A 1 170 ? 1.605 -1.711 -12.118 1.00 93.44 170 ALA A N 1
ATOM 1334 C CA . ALA A 1 170 ? 1.438 -0.586 -11.207 1.00 93.44 170 ALA A CA 1
ATOM 1335 C C . ALA A 1 170 ? -0.044 -0.253 -10.99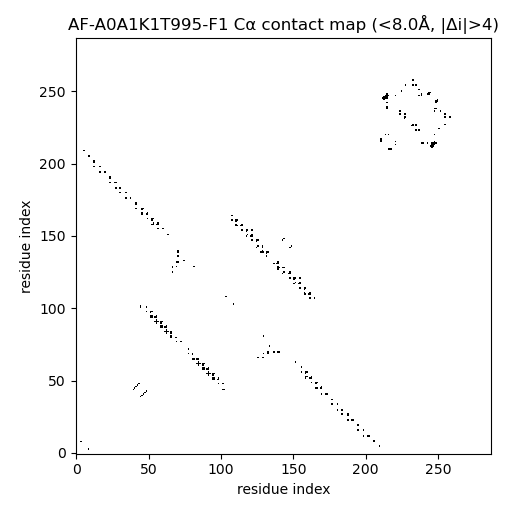3 1.00 93.44 170 ALA A C 1
ATOM 1337 O O . ALA A 1 170 ? -0.466 0.008 -9.862 1.00 93.44 170 ALA A O 1
ATOM 1338 N N . LYS A 1 171 ? -0.846 -0.313 -12.060 1.00 93.69 171 LYS A N 1
ATOM 1339 C CA . LYS A 1 171 ? -2.292 -0.128 -12.000 1.00 93.69 171 LYS A CA 1
ATOM 1340 C C . LYS A 1 171 ? -2.986 -1.240 -11.214 1.00 93.69 171 LYS A C 1
ATOM 1342 O O . LYS A 1 171 ? -3.829 -0.940 -10.374 1.00 93.69 171 LYS A O 1
ATOM 1347 N N . GLU A 1 172 ? -2.622 -2.501 -11.431 1.00 91.88 172 GLU A N 1
ATOM 1348 C CA . GLU A 1 172 ? -3.171 -3.630 -10.670 1.00 91.88 172 GLU A CA 1
ATOM 1349 C C . GLU A 1 172 ? -2.845 -3.513 -9.171 1.00 91.88 172 GLU A C 1
ATOM 1351 O O . GLU A 1 172 ? -3.719 -3.722 -8.322 1.00 91.88 172 GLU A O 1
ATOM 1356 N N . ALA A 1 173 ? -1.617 -3.104 -8.835 1.00 89.94 173 ALA A N 1
ATOM 1357 C CA . ALA A 1 173 ? -1.209 -2.831 -7.458 1.00 89.94 173 ALA A CA 1
ATOM 1358 C C . ALA A 1 173 ? -1.996 -1.660 -6.841 1.00 89.94 173 ALA A C 1
ATOM 1360 O O . ALA A 1 173 ? -2.428 -1.741 -5.688 1.00 89.94 173 ALA A O 1
ATOM 1361 N N . TYR A 1 174 ? -2.231 -0.591 -7.609 1.00 90.12 174 TYR A N 1
ATOM 1362 C CA . TYR A 1 174 ? -3.059 0.539 -7.186 1.00 90.12 174 TYR A CA 1
ATOM 1363 C C . TYR A 1 174 ? -4.508 0.109 -6.915 1.00 90.12 174 TYR A C 1
ATOM 1365 O O . TYR A 1 174 ? -5.032 0.375 -5.831 1.00 90.12 174 TYR A O 1
ATOM 1373 N N . ASP A 1 175 ? -5.133 -0.620 -7.839 1.00 91.38 175 ASP A N 1
ATOM 1374 C CA . ASP A 1 175 ? -6.518 -1.078 -7.698 1.00 91.38 175 ASP A CA 1
ATOM 1375 C C . ASP A 1 175 ? -6.665 -2.028 -6.480 1.00 91.38 175 ASP A C 1
ATOM 1377 O O . ASP A 1 175 ? -7.636 -1.946 -5.721 1.00 91.38 175 ASP A O 1
ATOM 1381 N N . GLN A 1 176 ? -5.666 -2.880 -6.202 1.00 89.31 176 GLN A N 1
ATOM 1382 C CA . GLN A 1 176 ? -5.625 -3.694 -4.975 1.00 89.31 176 GLN A CA 1
ATOM 1383 C C . GLN A 1 176 ? -5.433 -2.867 -3.696 1.00 89.31 176 GLN A C 1
ATOM 1385 O O . GLN A 1 176 ? -5.986 -3.220 -2.643 1.00 89.31 176 GLN A O 1
ATOM 1390 N N . SER A 1 177 ? -4.656 -1.785 -3.762 1.00 88.75 177 SER A N 1
ATOM 1391 C CA . SER A 1 177 ? -4.435 -0.897 -2.619 1.00 88.75 177 SER A CA 1
ATOM 1392 C C . SER A 1 177 ? -5.728 -0.204 -2.192 1.00 88.75 177 SER A C 1
ATOM 1394 O O . SER A 1 177 ? -6.026 -0.168 -0.997 1.00 88.75 177 SER A O 1
ATOM 1396 N N . ASP A 1 178 ? -6.557 0.223 -3.150 1.00 87.25 178 ASP A N 1
ATOM 1397 C CA . ASP A 1 178 ? -7.848 0.857 -2.876 1.00 87.25 178 ASP A CA 1
ATOM 1398 C C . ASP A 1 178 ? -8.817 -0.113 -2.185 1.00 87.25 178 ASP A C 1
ATOM 1400 O O . ASP A 1 178 ? -9.396 0.192 -1.138 1.00 87.25 178 ASP A O 1
ATOM 1404 N N . VAL A 1 179 ? -8.913 -1.351 -2.684 1.00 89.69 179 VAL A N 1
ATOM 1405 C CA . VAL A 1 179 ? -9.713 -2.407 -2.041 1.00 89.69 179 VAL A CA 1
ATOM 1406 C C . VAL A 1 179 ? -9.228 -2.682 -0.614 1.00 89.69 179 VAL A C 1
ATOM 1408 O O . VAL A 1 179 ? -10.041 -2.865 0.299 1.00 89.69 179 VAL A O 1
ATOM 1411 N N . THR A 1 180 ? -7.914 -2.712 -0.395 1.00 89.69 180 THR A N 1
ATOM 1412 C CA . THR A 1 180 ? -7.330 -2.986 0.925 1.00 89.69 180 THR A CA 1
ATOM 1413 C C . THR A 1 180 ? -7.570 -1.836 1.903 1.00 89.69 180 THR A C 1
ATOM 1415 O O . THR A 1 180 ? -7.985 -2.083 3.038 1.00 89.69 180 THR A O 1
ATOM 1418 N N . ALA A 1 181 ? -7.390 -0.589 1.463 1.00 88.00 181 ALA A N 1
ATOM 1419 C CA . ALA A 1 181 ? -7.670 0.603 2.257 1.00 88.00 181 ALA A CA 1
ATOM 1420 C C . ALA A 1 181 ? -9.153 0.672 2.655 1.00 88.00 181 ALA A C 1
ATOM 1422 O O . ALA A 1 181 ? -9.474 0.836 3.836 1.00 88.00 181 ALA A O 1
ATOM 1423 N N . ASN A 1 182 ? -10.059 0.431 1.702 1.00 89.44 182 ASN A N 1
ATOM 1424 C CA . ASN A 1 182 ? -11.499 0.395 1.949 1.00 89.44 182 ASN A CA 1
ATOM 1425 C C . ASN A 1 182 ? -11.884 -0.691 2.968 1.00 89.44 182 ASN A C 1
ATOM 1427 O O . ASN A 1 182 ? -12.657 -0.431 3.894 1.00 89.44 182 ASN A O 1
ATOM 1431 N N . ARG A 1 183 ? -11.310 -1.898 2.869 1.00 89.75 183 ARG A N 1
ATOM 1432 C CA . ARG A 1 183 ? -11.531 -2.974 3.855 1.00 89.75 183 ARG A CA 1
ATOM 1433 C C . ARG A 1 183 ? -11.010 -2.613 5.245 1.00 89.75 183 ARG A C 1
ATOM 1435 O O . ARG A 1 183 ? -11.689 -2.892 6.237 1.00 89.75 183 ARG A O 1
ATOM 1442 N N . ALA A 1 184 ? -9.837 -1.988 5.334 1.00 88.94 184 ALA A N 1
ATOM 1443 C CA . ALA A 1 184 ? -9.279 -1.531 6.605 1.00 88.94 184 ALA A CA 1
ATOM 1444 C C . ALA A 1 184 ? -10.190 -0.478 7.259 1.00 88.94 184 ALA A C 1
ATOM 1446 O O . ALA A 1 184 ? -10.523 -0.594 8.441 1.00 88.94 184 ALA A O 1
ATOM 1447 N N . GLN A 1 185 ? -10.678 0.490 6.478 1.00 90.25 185 GLN A N 1
ATOM 1448 C CA . GLN A 1 185 ? -11.612 1.510 6.951 1.00 90.25 185 GLN A CA 1
ATOM 1449 C C . GLN A 1 185 ? -12.945 0.904 7.413 1.00 90.25 185 GLN A C 1
ATOM 1451 O O . GLN A 1 185 ? -13.417 1.225 8.504 1.00 90.25 185 GLN A O 1
ATOM 1456 N N . GLN A 1 186 ? -13.536 -0.006 6.635 1.00 92.94 186 GLN A N 1
ATOM 1457 C CA . GLN A 1 186 ? -14.774 -0.699 7.015 1.00 92.94 186 GLN A CA 1
ATOM 1458 C C . GLN A 1 186 ? -14.604 -1.513 8.302 1.00 92.94 186 GLN A C 1
ATOM 1460 O O . GLN A 1 186 ? -15.480 -1.490 9.167 1.00 92.94 186 GLN A O 1
ATOM 1465 N N . THR A 1 187 ? -13.460 -2.181 8.464 1.00 91.06 187 THR A N 1
ATOM 1466 C CA . THR A 1 187 ? -13.134 -2.935 9.683 1.00 91.06 187 THR A CA 1
ATOM 1467 C C . THR A 1 187 ? -13.040 -2.008 10.894 1.00 91.06 187 THR A C 1
ATOM 1469 O O . THR A 1 187 ? -13.638 -2.294 11.930 1.00 91.06 187 THR A O 1
ATOM 1472 N N . LEU A 1 188 ? -12.355 -0.866 10.767 1.00 91.56 188 LEU A N 1
ATOM 1473 C CA . LEU A 1 188 ? -12.253 0.129 11.840 1.00 91.56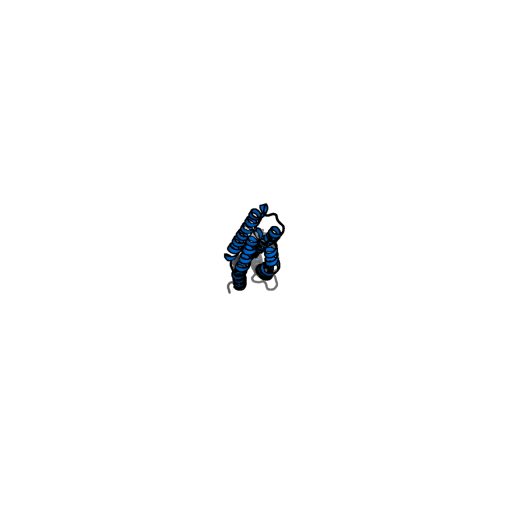 188 LEU A CA 1
ATOM 1474 C C . LEU A 1 188 ? -13.616 0.715 12.221 1.00 91.56 188 LEU A C 1
ATOM 1476 O O . LEU A 1 188 ? -13.928 0.803 13.407 1.00 91.56 188 LEU A O 1
ATOM 1480 N N . ILE A 1 189 ? -14.448 1.065 11.236 1.00 93.81 189 ILE A N 1
ATOM 1481 C CA . ILE A 1 189 ? -15.812 1.554 11.481 1.00 93.81 189 ILE A CA 1
ATOM 1482 C C . ILE A 1 189 ? -16.639 0.482 12.201 1.00 93.81 189 ILE A C 1
ATOM 1484 O O . ILE A 1 189 ? -17.297 0.784 13.196 1.00 93.81 189 ILE A O 1
ATOM 1488 N N . GLY A 1 190 ? -16.573 -0.775 11.754 1.00 94.50 190 GLY A N 1
ATOM 1489 C CA . GLY A 1 190 ? -17.264 -1.891 12.400 1.00 94.50 190 GLY A CA 1
ATOM 1490 C C . GLY A 1 190 ? -16.833 -2.090 13.856 1.00 94.50 190 GLY A C 1
ATOM 1491 O O . GLY A 1 190 ? -17.685 -2.223 14.737 1.00 94.50 190 GLY A O 1
ATOM 1492 N N . LEU A 1 191 ? -15.525 -2.037 14.131 1.00 92.62 191 LEU A N 1
ATOM 1493 C CA . LEU A 1 191 ? -14.985 -2.123 15.491 1.00 92.62 191 LEU A CA 1
ATOM 1494 C C . LEU A 1 191 ? -15.422 -0.942 16.364 1.00 92.62 191 LEU A C 1
ATOM 1496 O O . LEU A 1 191 ? -15.764 -1.153 17.524 1.00 92.62 191 LEU A O 1
ATOM 1500 N N . LEU A 1 192 ? -15.463 0.279 15.822 1.00 93.94 192 LEU A N 1
ATOM 1501 C CA . LEU A 1 192 ? -15.937 1.465 16.541 1.00 93.94 192 LEU A CA 1
ATOM 1502 C C . LEU A 1 192 ? -17.422 1.360 16.900 1.00 93.94 192 LEU A C 1
ATOM 1504 O O . LEU A 1 192 ? -17.794 1.594 18.050 1.00 93.94 192 LEU A O 1
ATOM 1508 N N . VAL A 1 193 ? -18.272 0.965 15.949 1.00 95.94 193 VAL A N 1
ATOM 1509 C CA . VAL A 1 193 ? -19.706 0.759 16.205 1.00 95.94 193 VAL A CA 1
ATOM 1510 C C . VAL A 1 193 ? -19.903 -0.314 17.277 1.00 95.94 193 VAL A C 1
ATOM 1512 O O . VAL A 1 193 ? -20.647 -0.102 18.235 1.00 95.94 193 VAL A O 1
ATOM 1515 N N . LEU A 1 194 ? -19.189 -1.438 17.172 1.00 93.12 194 LEU A N 1
ATOM 1516 C CA . LEU A 1 194 ? -19.244 -2.509 18.165 1.00 93.12 194 LEU A CA 1
ATOM 1517 C C . LEU A 1 194 ? -18.768 -2.034 19.549 1.00 93.12 194 LEU A C 1
ATOM 1519 O O . LEU A 1 194 ? -19.411 -2.337 20.554 1.00 93.12 194 LEU A O 1
ATOM 1523 N N . ALA A 1 195 ? -17.689 -1.252 19.607 1.00 92.38 195 ALA A N 1
ATOM 1524 C CA . ALA A 1 195 ? -17.159 -0.673 20.838 1.00 92.38 195 ALA A CA 1
ATOM 1525 C C . ALA A 1 195 ? -18.183 0.218 21.545 1.00 92.38 195 ALA A C 1
ATOM 1527 O O . ALA A 1 195 ? -18.380 0.099 22.758 1.00 92.38 195 ALA A O 1
ATOM 1528 N N . VAL A 1 196 ? -18.861 1.083 20.786 1.00 93.69 196 VAL A N 1
ATOM 1529 C CA . VAL A 1 196 ? -19.909 1.971 21.302 1.00 93.69 196 VAL A CA 1
ATOM 1530 C C . VAL A 1 196 ? -21.087 1.158 21.833 1.00 93.69 196 VAL A C 1
ATOM 1532 O O . VAL A 1 196 ? -21.537 1.407 22.952 1.00 93.69 196 VAL A O 1
ATOM 1535 N N . LEU A 1 197 ? -21.549 0.147 21.090 1.00 94.62 197 LEU A N 1
ATOM 1536 C CA . LEU A 1 197 ? -22.654 -0.717 21.518 1.00 94.62 197 LEU A CA 1
ATOM 1537 C C . LEU A 1 197 ? -22.323 -1.482 22.805 1.00 94.62 197 LEU A C 1
ATOM 1539 O O . LEU A 1 197 ? -23.119 -1.476 23.744 1.00 94.62 197 LEU A O 1
ATOM 1543 N N . ILE A 1 198 ? -21.138 -2.094 22.887 1.00 91.56 198 ILE A N 1
ATOM 1544 C CA . ILE A 1 198 ? -20.690 -2.810 24.090 1.00 91.56 198 ILE A CA 1
ATOM 1545 C C . ILE A 1 198 ? -20.590 -1.846 25.277 1.00 91.56 198 ILE A C 1
ATOM 1547 O O . ILE A 1 198 ? -21.093 -2.151 26.360 1.00 91.56 198 ILE A O 1
ATOM 1551 N N . SER A 1 199 ? -20.003 -0.664 25.076 1.00 91.06 199 SER A N 1
ATOM 1552 C CA . SER A 1 199 ? -19.867 0.354 26.124 1.00 91.06 199 SER A CA 1
ATOM 1553 C C . SER A 1 199 ? -21.231 0.824 26.638 1.00 91.06 199 SER A C 1
ATOM 1555 O O . SER A 1 199 ? -21.432 0.914 27.849 1.00 91.06 199 SER A O 1
ATOM 1557 N N . ALA A 1 200 ? -22.196 1.049 25.740 1.00 93.50 200 ALA A N 1
ATOM 1558 C CA . ALA A 1 200 ? -23.561 1.427 26.097 1.00 93.50 200 ALA A CA 1
ATOM 1559 C C . ALA A 1 200 ? -24.279 0.323 26.892 1.00 93.50 200 ALA A C 1
ATOM 1561 O O . ALA A 1 200 ? -24.918 0.610 27.906 1.00 93.50 200 ALA A O 1
ATOM 1562 N N . ILE A 1 201 ? -24.133 -0.945 26.488 1.00 92.56 201 ILE A N 1
ATOM 1563 C CA . ILE A 1 201 ? -24.710 -2.096 27.202 1.00 92.56 201 ILE A CA 1
ATOM 1564 C C . ILE A 1 201 ? -24.109 -2.220 28.605 1.00 92.56 201 ILE A C 1
ATOM 1566 O O . ILE A 1 201 ? -24.850 -2.357 29.580 1.00 92.56 201 ILE A O 1
ATOM 1570 N N . ILE A 1 202 ? -22.781 -2.139 28.730 1.00 90.25 202 ILE A N 1
ATOM 1571 C CA . ILE A 1 202 ? -22.087 -2.197 30.024 1.00 90.25 202 ILE A CA 1
ATOM 1572 C C . ILE A 1 202 ? -22.559 -1.053 30.928 1.00 90.25 202 ILE A C 1
ATOM 1574 O O . ILE A 1 202 ? -22.956 -1.300 32.070 1.00 90.25 202 ILE A O 1
ATOM 1578 N N . ALA A 1 203 ? -22.579 0.181 30.416 1.00 90.38 203 ALA A N 1
ATOM 1579 C CA . ALA A 1 203 ? -23.033 1.353 31.160 1.00 90.38 203 ALA A CA 1
ATOM 1580 C C . ALA A 1 203 ? -24.486 1.202 31.633 1.00 90.38 203 ALA A C 1
ATOM 1582 O O . ALA A 1 203 ? -24.792 1.479 32.797 1.00 90.38 203 ALA A O 1
ATOM 1583 N N . PHE A 1 204 ? -25.371 0.697 30.771 1.00 92.75 204 PHE A N 1
ATOM 1584 C CA . PHE A 1 204 ? -26.769 0.447 31.108 1.00 92.75 204 PHE A CA 1
ATOM 1585 C C . PHE A 1 204 ? -26.924 -0.634 32.188 1.00 92.75 204 PHE A C 1
ATOM 1587 O O . PHE A 1 204 ? -27.643 -0.431 33.169 1.00 92.75 204 PHE A O 1
ATOM 1594 N N . VAL A 1 205 ? -26.225 -1.767 32.057 1.00 89.38 205 VAL A N 1
ATOM 1595 C CA . VAL A 1 205 ? -26.282 -2.882 33.019 1.00 89.38 205 VAL A CA 1
ATOM 1596 C C . VAL A 1 205 ? -25.742 -2.467 34.388 1.00 89.38 205 VAL A C 1
ATOM 1598 O O . VAL A 1 205 ? -26.364 -2.776 35.409 1.00 89.38 205 VAL A O 1
ATOM 1601 N N . ILE A 1 206 ? -24.616 -1.746 34.429 1.00 88.31 206 ILE A N 1
ATOM 1602 C CA . ILE A 1 206 ? -24.025 -1.255 35.681 1.00 88.31 206 ILE A CA 1
ATOM 1603 C C . ILE A 1 206 ? -24.961 -0.243 36.342 1.00 88.31 206 ILE A C 1
ATOM 1605 O O . ILE A 1 206 ? -25.325 -0.435 37.503 1.00 88.31 206 ILE A O 1
ATOM 1609 N N . THR A 1 207 ? -25.408 0.777 35.604 1.00 89.38 207 THR A N 1
ATOM 1610 C CA . THR A 1 207 ? -26.298 1.827 36.125 1.00 89.38 207 THR A CA 1
ATOM 1611 C C . THR A 1 207 ? -27.598 1.235 36.665 1.00 89.38 207 THR A C 1
ATOM 1613 O O . THR A 1 207 ? -27.980 1.495 37.806 1.00 89.38 207 THR A O 1
ATOM 1616 N N . ARG A 1 208 ? -28.250 0.351 35.900 1.00 89.12 208 ARG A N 1
ATOM 1617 C CA . ARG A 1 208 ? -29.480 -0.325 36.337 1.00 89.12 208 ARG A CA 1
ATOM 1618 C C . ARG A 1 208 ? -29.244 -1.209 37.562 1.00 89.12 208 ARG A C 1
ATOM 1620 O O . ARG A 1 208 ? -30.087 -1.257 38.457 1.00 89.12 208 ARG A O 1
ATOM 1627 N N . GLY A 1 209 ? -28.107 -1.902 37.619 1.00 87.44 209 GLY A N 1
ATOM 1628 C CA . GLY A 1 209 ? -27.714 -2.716 38.767 1.00 87.44 209 GLY A CA 1
ATOM 1629 C C . GLY A 1 209 ? -27.514 -1.890 40.039 1.00 87.44 209 GLY A C 1
ATOM 1630 O O . GLY A 1 209 ? -28.008 -2.285 41.094 1.00 87.44 209 GLY A O 1
ATOM 1631 N N . LEU A 1 210 ? -26.844 -0.740 39.934 1.00 87.00 210 LEU A N 1
ATOM 1632 C CA . LEU A 1 210 ? -26.619 0.185 41.047 1.00 87.00 210 LEU A CA 1
ATOM 1633 C C . LEU A 1 210 ? -27.923 0.791 41.553 1.00 87.00 210 LEU A C 1
ATOM 1635 O O . LEU A 1 210 ? -28.208 0.708 42.744 1.00 87.00 210 LEU A O 1
ATOM 1639 N N . LEU A 1 211 ? -28.760 1.310 40.653 1.00 88.19 211 LEU A N 1
ATOM 1640 C CA . LEU A 1 211 ? -30.059 1.882 41.018 1.00 88.19 211 LEU A CA 1
ATOM 1641 C C . LEU A 1 211 ? -30.993 0.849 41.659 1.00 88.19 211 LEU A C 1
ATOM 1643 O O . LEU A 1 211 ? -31.805 1.203 42.515 1.00 88.19 211 LEU A O 1
ATOM 1647 N N . LYS A 1 212 ? -30.890 -0.431 41.272 1.00 86.69 212 LYS A N 1
ATOM 1648 C CA . LYS A 1 212 ? -31.632 -1.522 41.918 1.00 86.69 212 LYS A CA 1
ATOM 1649 C C . LYS A 1 212 ? -31.104 -1.825 43.324 1.00 86.69 212 LYS A C 1
ATOM 1651 O O . LYS A 1 212 ? -31.912 -2.024 44.218 1.00 86.69 212 LYS A O 1
ATOM 1656 N N . GLN A 1 213 ? -29.784 -1.859 43.524 1.00 86.56 213 GLN A N 1
ATOM 1657 C CA . GLN A 1 213 ? -29.179 -2.109 44.843 1.00 86.56 213 GLN A CA 1
ATOM 1658 C C . GLN A 1 213 ? -29.410 -0.949 45.822 1.00 86.56 213 GLN A C 1
ATOM 1660 O O . GLN A 1 213 ? -29.659 -1.178 47.002 1.00 86.56 213 GLN A O 1
ATOM 1665 N N . LEU A 1 214 ? -29.368 0.290 45.332 1.00 89.19 214 LEU A N 1
ATOM 1666 C CA . LEU A 1 214 ? -29.633 1.480 46.140 1.00 89.19 214 LEU A CA 1
ATOM 1667 C C . LEU A 1 214 ? -31.124 1.654 46.451 1.00 89.19 214 LEU A C 1
ATOM 1669 O O . LEU A 1 214 ? -31.463 2.151 47.517 1.00 89.19 214 LEU A O 1
ATOM 1673 N N . GLY A 1 215 ? -32.017 1.224 45.554 1.00 87.94 215 GLY A N 1
ATOM 1674 C CA . GLY A 1 215 ? -33.470 1.410 45.700 1.00 87.94 215 GLY A CA 1
ATOM 1675 C C . GLY A 1 215 ? -33.968 2.759 45.175 1.00 87.94 215 GLY A C 1
ATOM 1676 O O . GLY A 1 215 ? -35.159 2.932 44.941 1.00 87.94 215 GLY A O 1
ATOM 1677 N N . GLY A 1 216 ? -33.053 3.682 44.882 1.00 87.00 216 GLY A N 1
ATOM 1678 C CA . GLY A 1 216 ? -33.326 5.028 44.392 1.00 87.00 216 GLY A CA 1
ATOM 1679 C C . GLY A 1 216 ? -32.044 5.701 43.913 1.00 87.00 216 GLY A C 1
ATOM 1680 O O . GLY A 1 216 ? -31.038 5.029 43.667 1.00 87.00 216 GLY A O 1
ATOM 1681 N N . GLU A 1 217 ? -32.087 7.020 43.758 1.00 90.00 217 GLU A N 1
ATOM 1682 C CA . GLU A 1 217 ? -30.894 7.790 43.419 1.00 90.00 217 GLU A CA 1
ATOM 1683 C C . GLU A 1 217 ? -29.936 7.884 44.620 1.00 90.00 217 GLU A C 1
ATOM 1685 O O . GLU A 1 217 ? -30.390 8.084 45.749 1.00 90.00 217 GLU A O 1
ATOM 1690 N N . PRO A 1 218 ? -28.609 7.770 44.408 1.00 87.06 218 PRO A N 1
ATOM 1691 C CA . PRO A 1 218 ? -27.634 7.865 45.493 1.00 87.06 218 PRO A CA 1
ATOM 1692 C C . PRO A 1 218 ? -27.713 9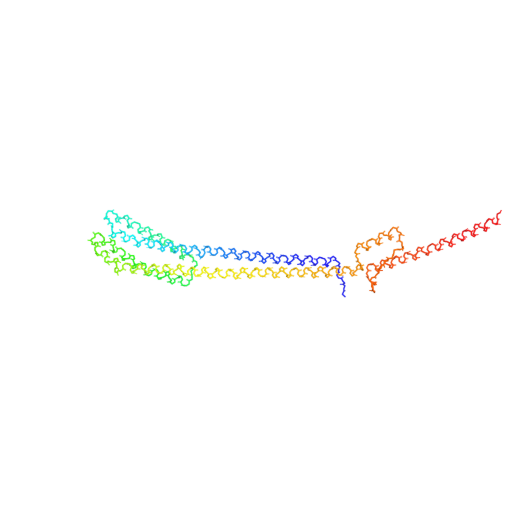.191 46.261 1.00 87.06 218 PRO A C 1
ATOM 1694 O O . PRO A 1 218 ? -27.580 9.196 47.482 1.00 87.06 218 PRO A O 1
ATOM 1697 N N . ALA A 1 219 ? -27.949 10.303 45.554 1.00 90.69 219 ALA A N 1
ATOM 1698 C CA . ALA A 1 219 ? -28.070 11.628 46.159 1.00 90.69 219 ALA A CA 1
ATOM 1699 C C . ALA A 1 219 ? -29.251 11.694 47.139 1.00 90.69 219 ALA A C 1
ATOM 1701 O O . ALA A 1 219 ? -29.096 12.180 48.255 1.00 90.69 219 ALA A O 1
ATOM 1702 N N . TYR A 1 220 ? -30.390 11.106 46.761 1.00 90.38 220 TYR A N 1
ATOM 1703 C CA . TYR A 1 220 ? -31.561 11.005 47.628 1.00 90.38 220 TYR A CA 1
ATOM 1704 C C . TYR A 1 220 ? -31.281 10.163 48.883 1.00 90.38 220 TYR A C 1
ATOM 1706 O O . TYR A 1 220 ? -31.623 10.557 49.995 1.00 90.38 220 TYR A O 1
ATOM 1714 N N . ALA A 1 221 ? -30.601 9.021 48.735 1.00 89.12 221 ALA A N 1
ATOM 1715 C CA . ALA A 1 221 ? -30.216 8.201 49.885 1.00 89.12 221 ALA A CA 1
ATOM 1716 C C . ALA A 1 221 ? -29.275 8.955 50.848 1.00 89.12 221 ALA A C 1
ATOM 1718 O O . ALA A 1 221 ? -29.439 8.869 52.066 1.00 89.12 221 ALA A O 1
ATOM 1719 N N . ALA A 1 222 ? -28.321 9.727 50.318 1.00 91.94 222 ALA A N 1
ATOM 1720 C CA . ALA A 1 222 ? -27.426 10.556 51.124 1.00 91.94 222 ALA A CA 1
ATOM 1721 C C . ALA A 1 222 ? -28.176 11.673 51.874 1.00 91.94 222 ALA A C 1
ATOM 1723 O O . ALA A 1 222 ? -27.903 11.909 53.051 1.00 91.94 222 ALA A O 1
ATOM 1724 N N . GLU A 1 223 ? -29.148 12.318 51.226 1.00 92.19 223 GLU A N 1
ATOM 1725 C CA . GLU A 1 223 ? -29.996 13.344 51.840 1.00 92.19 223 GLU A CA 1
ATOM 1726 C C . GLU A 1 223 ? -30.801 12.785 53.023 1.00 92.19 223 GLU A C 1
ATOM 1728 O O . GLU A 1 223 ? -30.778 13.350 54.119 1.00 92.19 223 GLU A O 1
ATOM 1733 N N . VAL A 1 224 ? -31.456 11.634 52.835 1.00 90.94 224 VAL A N 1
ATOM 1734 C CA . VAL A 1 224 ? -32.215 10.957 53.897 1.00 90.94 224 VAL A CA 1
ATOM 1735 C C . VAL A 1 224 ? -31.312 10.610 55.083 1.00 90.94 224 VAL A C 1
ATOM 1737 O O . VAL A 1 224 ? -31.671 10.902 56.222 1.00 90.94 224 VAL A O 1
ATOM 1740 N N . LEU A 1 225 ? -30.125 10.040 54.838 1.00 90.44 225 LEU A N 1
ATOM 1741 C CA . LEU A 1 225 ? -29.159 9.754 55.909 1.00 90.44 225 LEU A CA 1
ATOM 1742 C C . LEU A 1 225 ? -28.742 11.020 56.662 1.00 90.44 225 LEU A C 1
ATOM 1744 O O . LEU A 1 225 ? -28.631 10.981 57.885 1.00 90.44 225 LEU A O 1
ATOM 1748 N N . SER A 1 226 ? -28.536 12.137 55.960 1.00 93.50 226 SER A N 1
ATOM 1749 C CA . SER A 1 226 ? -28.157 13.407 56.585 1.00 93.50 226 SER A CA 1
ATOM 1750 C C . SER A 1 226 ? -29.249 13.949 57.510 1.00 93.50 226 SER A C 1
ATOM 1752 O O . SER A 1 226 ? -28.933 14.457 58.584 1.00 93.50 226 SER A O 1
ATOM 1754 N N . ARG A 1 227 ? -30.527 13.831 57.125 1.00 93.06 227 ARG A N 1
ATOM 1755 C CA . ARG A 1 227 ? -31.663 14.235 57.973 1.00 93.06 227 ARG A CA 1
ATOM 1756 C C . ARG A 1 227 ? -31.760 13.369 59.226 1.00 93.06 227 ARG A C 1
ATOM 1758 O O . ARG A 1 227 ? -31.831 13.895 60.333 1.00 93.06 227 ARG A O 1
ATOM 1765 N N . VAL A 1 228 ? -31.649 12.052 59.058 1.00 92.69 228 VAL A N 1
ATOM 1766 C CA . VAL A 1 228 ? -31.660 11.097 60.176 1.00 92.69 228 VAL A CA 1
ATOM 1767 C C . VAL A 1 228 ? -30.491 11.351 61.131 1.00 92.69 228 VAL A C 1
ATOM 1769 O O . VAL A 1 228 ? -30.678 11.346 62.345 1.00 92.69 228 VAL A O 1
ATOM 1772 N N . ALA A 1 229 ? -29.295 11.643 60.609 1.00 92.50 229 ALA A N 1
ATOM 1773 C CA . ALA A 1 229 ? -28.130 11.999 61.421 1.00 92.50 229 ALA A CA 1
ATOM 1774 C C . ALA A 1 229 ? -28.313 13.318 62.196 1.00 92.50 229 ALA A C 1
ATOM 1776 O O . ALA A 1 229 ? -27.758 13.469 63.282 1.00 92.50 229 ALA A O 1
ATOM 1777 N N . ALA A 1 230 ? -29.116 14.249 61.674 1.00 94.31 230 ALA A N 1
ATOM 1778 C CA . ALA A 1 230 ? -29.512 15.476 62.365 1.00 94.31 230 ALA A CA 1
ATOM 1779 C C . ALA A 1 230 ? -30.645 15.267 63.395 1.00 94.31 230 ALA A C 1
ATOM 1781 O O . ALA A 1 230 ? -31.074 16.228 64.032 1.00 94.31 230 ALA A O 1
ATOM 1782 N N . GLY A 1 231 ? -31.121 14.030 63.580 1.00 91.19 231 GLY A N 1
ATOM 1783 C CA . GLY A 1 231 ? -32.175 13.682 64.536 1.00 91.19 231 GLY A CA 1
ATOM 1784 C C . GLY A 1 231 ? -33.599 13.836 63.998 1.00 91.19 231 GLY A C 1
ATOM 1785 O O . GLY A 1 231 ? -34.552 13.657 64.755 1.00 91.19 231 GLY A O 1
ATOM 1786 N N . ASP A 1 232 ? -33.761 14.136 62.708 1.00 92.62 232 ASP A N 1
ATOM 1787 C CA . ASP A 1 232 ? -35.062 14.117 62.049 1.00 92.62 232 ASP A CA 1
ATOM 1788 C C . ASP A 1 232 ? -35.449 12.664 61.737 1.00 92.62 232 ASP A C 1
ATOM 1790 O O . ASP A 1 232 ? -34.915 12.040 60.818 1.00 92.62 232 ASP A O 1
ATOM 1794 N N . LEU A 1 233 ? -36.348 12.110 62.553 1.00 90.31 233 LEU A N 1
ATOM 1795 C CA . LEU A 1 233 ? -36.876 10.752 62.406 1.00 90.31 233 LEU A CA 1
ATOM 1796 C C . LEU A 1 233 ? -38.267 10.715 61.752 1.00 90.31 233 LEU A C 1
ATOM 1798 O O . LEU A 1 233 ? -38.795 9.631 61.528 1.00 90.31 233 LEU A O 1
ATOM 1802 N N . ASP A 1 234 ? -38.836 11.869 61.387 1.00 89.19 234 ASP A N 1
ATOM 1803 C CA . ASP A 1 234 ? -40.132 11.967 60.691 1.00 89.19 234 ASP A CA 1
ATOM 1804 C C . ASP A 1 234 ? -39.965 11.907 59.155 1.00 89.19 234 ASP A C 1
ATOM 1806 O O . ASP A 1 234 ? -40.801 12.344 58.359 1.00 89.19 234 ASP A O 1
ATOM 1810 N N . VAL A 1 235 ? -38.828 11.375 58.696 1.00 89.19 235 VAL A N 1
ATOM 1811 C CA . VAL A 1 235 ? -38.487 11.293 57.275 1.00 89.19 235 VAL A CA 1
ATOM 1812 C C . VAL A 1 235 ? -39.246 10.142 56.623 1.00 89.19 235 VAL A C 1
ATOM 1814 O O . VAL A 1 235 ? -39.017 8.968 56.913 1.00 89.19 235 VAL A O 1
ATOM 1817 N N . THR A 1 236 ? -40.107 10.467 55.659 1.00 86.81 236 THR A N 1
ATOM 1818 C CA . THR A 1 236 ? -40.785 9.459 54.837 1.00 86.81 236 THR A CA 1
ATOM 1819 C C . THR A 1 236 ? -39.875 8.990 53.702 1.00 86.81 236 THR A C 1
ATOM 1821 O O . THR A 1 236 ? -39.474 9.786 52.853 1.00 86.81 236 THR A O 1
ATOM 1824 N N . ILE A 1 237 ? -39.588 7.685 53.656 1.00 91.38 237 ILE A N 1
ATOM 1825 C CA . ILE A 1 237 ? -38.790 7.053 52.595 1.00 91.38 237 ILE A CA 1
ATOM 1826 C C . ILE A 1 237 ? -39.728 6.260 51.664 1.00 91.38 237 ILE A C 1
ATOM 1828 O O . ILE A 1 237 ? -40.123 5.140 52.011 1.00 91.38 237 ILE A O 1
ATOM 1832 N N . PRO A 1 238 ? -40.122 6.806 50.495 1.00 86.88 238 PRO A N 1
ATOM 1833 C CA . PRO A 1 238 ? -40.875 6.071 49.493 1.00 86.88 238 PRO A CA 1
ATOM 1834 C C . PRO A 1 238 ? -40.006 4.954 48.908 1.00 86.88 238 PRO A C 1
ATOM 1836 O O . PRO A 1 238 ? -38.907 5.184 48.404 1.00 86.88 238 PRO A O 1
ATOM 1839 N N . LEU A 1 239 ? -40.523 3.730 48.963 1.00 89.94 239 LEU A N 1
ATOM 1840 C CA . LEU A 1 239 ? -39.887 2.555 48.377 1.00 89.94 239 LEU A CA 1
ATOM 1841 C C . LEU A 1 239 ? -40.581 2.185 47.071 1.00 89.94 239 LEU A C 1
ATOM 1843 O O . LEU A 1 239 ? -41.782 2.403 46.897 1.00 89.94 239 LEU A O 1
ATOM 1847 N N . ARG A 1 240 ? -39.829 1.576 46.153 1.00 86.94 240 ARG A N 1
ATOM 1848 C CA . ARG A 1 240 ? -40.432 0.948 44.973 1.00 86.94 240 ARG A CA 1
ATOM 1849 C C . ARG A 1 240 ? -41.322 -0.218 45.413 1.00 86.94 240 ARG A C 1
ATOM 1851 O O . ARG A 1 240 ? -41.097 -0.832 46.456 1.00 86.94 240 ARG A O 1
ATOM 1858 N N . ALA A 1 241 ? -42.317 -0.552 44.593 1.00 83.69 241 ALA A N 1
ATOM 1859 C CA . ALA A 1 241 ? -43.191 -1.690 44.862 1.00 83.69 241 ALA A CA 1
ATOM 1860 C C . ALA A 1 241 ? -42.370 -2.978 45.064 1.00 83.69 241 ALA A C 1
ATOM 1862 O O . ALA A 1 241 ? -41.537 -3.327 44.225 1.00 83.69 241 ALA A O 1
ATOM 1863 N N . ASN A 1 242 ? -42.627 -3.675 46.176 1.00 83.75 242 ASN A N 1
ATOM 1864 C CA . ASN A 1 242 ? -41.931 -4.894 46.607 1.00 83.75 242 ASN A CA 1
ATOM 1865 C C . ASN A 1 242 ? -40.414 -4.744 46.844 1.00 83.75 242 ASN A C 1
ATOM 1867 O O . ASN A 1 242 ? -39.688 -5.739 46.808 1.00 83.75 242 ASN A O 1
ATOM 1871 N N . ASP A 1 243 ? -39.915 -3.530 47.086 1.00 89.31 243 ASP A N 1
ATOM 1872 C CA . ASP A 1 243 ? -38.513 -3.327 47.445 1.00 89.31 243 ASP A CA 1
ATOM 1873 C C . ASP A 1 243 ? -38.266 -3.625 48.929 1.00 89.31 243 ASP A C 1
ATOM 1875 O O . ASP A 1 243 ? -38.592 -2.829 49.807 1.00 89.31 243 ASP A O 1
ATOM 1879 N N . THR A 1 244 ? -37.688 -4.794 49.201 1.00 87.62 244 THR A N 1
ATOM 1880 C CA . THR A 1 244 ? -37.364 -5.269 50.557 1.00 87.62 244 THR A CA 1
ATOM 1881 C C . THR A 1 244 ? -35.867 -5.443 50.799 1.00 87.62 244 THR A C 1
ATOM 1883 O O . THR A 1 244 ? -35.459 -5.765 51.911 1.00 87.62 244 THR A O 1
ATOM 1886 N N . GLY A 1 245 ? -35.040 -5.268 49.764 1.00 86.88 245 GLY A N 1
ATOM 1887 C CA . GLY A 1 245 ? -33.620 -5.631 49.793 1.00 86.88 245 GLY A CA 1
ATOM 1888 C C . GLY A 1 245 ? -32.664 -4.510 49.404 1.00 86.88 245 GLY A C 1
ATOM 1889 O O . GLY A 1 245 ? -31.455 -4.744 49.371 1.00 86.88 245 GLY A O 1
ATOM 1890 N N . SER A 1 246 ? -33.170 -3.325 49.061 1.00 92.50 246 SER A N 1
ATOM 1891 C CA . SER A 1 246 ? -32.325 -2.180 48.741 1.00 92.50 246 SER A CA 1
ATOM 1892 C C . SER A 1 246 ? -31.762 -1.487 49.981 1.00 92.50 246 SER A C 1
ATOM 1894 O O . SER A 1 246 ? -32.242 -1.661 51.103 1.00 92.50 246 SER A O 1
ATOM 1896 N N . MET A 1 247 ? -30.753 -0.644 49.761 1.00 91.56 247 MET A N 1
ATOM 1897 C CA . MET A 1 247 ? -30.234 0.250 50.796 1.00 91.56 247 MET A CA 1
ATOM 1898 C C . MET A 1 247 ? -31.335 1.154 51.368 1.00 91.56 247 MET A C 1
ATOM 1900 O O . MET A 1 247 ? -31.438 1.264 52.586 1.00 91.56 247 MET A O 1
ATOM 1904 N N . LEU A 1 248 ? -32.187 1.751 50.524 1.00 92.88 248 LEU A N 1
ATOM 1905 C CA . LEU A 1 248 ? -33.310 2.571 50.995 1.00 92.88 248 LEU A CA 1
ATOM 1906 C C . LEU A 1 248 ? -34.318 1.765 51.824 1.00 92.88 248 LEU A C 1
ATOM 1908 O O . LEU A 1 248 ? -34.804 2.272 52.834 1.00 92.88 248 LEU A O 1
ATOM 1912 N N . ALA A 1 249 ? -34.601 0.510 51.454 1.00 92.88 249 ALA A N 1
ATOM 1913 C CA . ALA A 1 249 ? -35.471 -0.363 52.244 1.00 92.88 249 ALA A CA 1
ATOM 1914 C C . ALA A 1 249 ? -34.873 -0.652 53.633 1.00 92.88 249 ALA A C 1
ATOM 1916 O O . ALA A 1 249 ? -35.570 -0.545 54.643 1.00 92.88 249 ALA A O 1
ATOM 1917 N N . ALA A 1 250 ? -33.568 -0.935 53.699 1.00 92.38 250 ALA A N 1
ATOM 1918 C CA . ALA A 1 250 ? -32.858 -1.119 54.965 1.00 92.38 250 ALA A CA 1
ATOM 1919 C C . ALA A 1 250 ? -32.834 0.166 55.815 1.00 92.38 250 ALA A C 1
ATOM 1921 O O . ALA A 1 250 ? -33.047 0.112 57.026 1.00 92.38 250 ALA A O 1
ATOM 1922 N N . MET A 1 251 ? -32.634 1.329 55.189 1.00 92.56 251 MET A N 1
ATOM 1923 C CA . MET A 1 251 ? -32.684 2.628 55.864 1.00 92.56 251 MET A CA 1
ATOM 1924 C C . MET A 1 251 ? -34.070 2.933 56.432 1.00 92.56 251 MET A C 1
ATOM 1926 O O . MET A 1 251 ? -34.160 3.408 57.559 1.00 92.56 251 MET A O 1
ATOM 1930 N N . LYS A 1 252 ? -35.149 2.620 55.702 1.00 92.81 252 LYS A N 1
ATOM 1931 C CA . LYS A 1 252 ? -36.520 2.756 56.213 1.00 92.81 252 LYS A CA 1
ATOM 1932 C C . LYS A 1 252 ? -36.725 1.948 57.490 1.00 92.81 252 LYS A C 1
ATOM 1934 O O . LYS A 1 252 ? -37.163 2.511 58.488 1.00 92.81 252 LYS A O 1
ATOM 1939 N N . GLY A 1 253 ? -36.316 0.678 57.492 1.00 92.50 253 GLY A N 1
ATOM 1940 C CA . GLY A 1 253 ? -36.380 -0.156 58.696 1.00 92.50 253 GLY A CA 1
ATOM 1941 C C . GLY A 1 253 ? -35.548 0.401 59.862 1.00 92.50 253 GLY A C 1
ATOM 1942 O O . GLY A 1 253 ? -35.973 0.333 61.013 1.00 92.50 253 GLY A O 1
ATOM 1943 N N . MET A 1 254 ? -34.388 1.006 59.579 1.00 93.25 254 MET A N 1
ATOM 1944 C CA . MET A 1 254 ? -33.568 1.681 60.593 1.00 93.25 254 MET A CA 1
ATOM 1945 C C . MET A 1 254 ? -34.284 2.898 61.199 1.00 93.25 254 MET A C 1
ATOM 1947 O O . MET A 1 254 ? -34.314 3.024 62.421 1.00 93.25 254 MET A O 1
ATOM 1951 N N . VAL A 1 255 ? -34.882 3.767 60.375 1.00 93.88 255 VAL A N 1
ATOM 1952 C CA . VAL A 1 255 ? -35.633 4.951 60.841 1.00 93.88 255 VAL A CA 1
ATOM 1953 C C . VAL A 1 255 ? -36.852 4.543 61.665 1.00 93.88 255 VAL A C 1
ATOM 1955 O O . VAL A 1 255 ? -37.065 5.089 62.748 1.00 93.88 255 VAL A O 1
ATOM 1958 N N . GLU A 1 256 ? -37.611 3.542 61.209 1.00 93.19 256 GLU A N 1
ATOM 1959 C CA . GLU A 1 256 ? -38.752 2.988 61.949 1.00 93.19 256 GLU A CA 1
ATOM 1960 C C . GLU A 1 256 ? -38.312 2.458 63.323 1.00 93.19 256 GLU A C 1
ATOM 1962 O O . GLU A 1 256 ? -38.939 2.761 64.342 1.00 93.19 256 GLU A O 1
ATOM 1967 N N . LYS A 1 257 ? -37.187 1.729 63.385 1.00 93.81 257 LYS A N 1
ATOM 1968 C CA . LYS A 1 257 ? -36.688 1.177 64.648 1.00 93.81 257 LYS A CA 1
ATOM 1969 C C . LYS A 1 257 ? -36.146 2.245 65.599 1.00 93.81 257 LYS A C 1
ATOM 1971 O O . LYS A 1 257 ? -36.405 2.160 66.798 1.00 93.81 257 LYS A O 1
ATOM 1976 N N . LEU A 1 258 ? -35.434 3.251 65.091 1.00 93.81 258 LEU A N 1
ATOM 1977 C CA . LEU A 1 258 ? -34.970 4.389 65.894 1.00 93.81 258 LEU A CA 1
ATOM 1978 C C . LEU A 1 258 ? -36.149 5.196 66.449 1.00 93.81 258 LEU A C 1
ATOM 1980 O O . LEU A 1 258 ? -36.154 5.527 67.633 1.00 93.81 258 LEU A O 1
ATOM 1984 N N . SER A 1 259 ? -37.173 5.445 65.630 1.00 92.75 259 SER A N 1
ATOM 1985 C CA . SER A 1 259 ? -38.398 6.139 66.050 1.00 92.75 259 SER A CA 1
ATOM 1986 C C . SER A 1 259 ? -39.119 5.385 67.165 1.00 92.75 259 SER A C 1
ATOM 1988 O O . SER A 1 259 ? -39.514 5.989 68.162 1.00 92.75 259 SER A O 1
ATOM 1990 N N . GLN A 1 260 ? -39.229 4.056 67.037 1.00 93.75 260 GLN A N 1
ATOM 1991 C CA . GLN A 1 260 ? -39.791 3.199 68.080 1.00 93.75 260 GLN A CA 1
ATOM 1992 C C . GLN A 1 260 ? -39.000 3.316 69.392 1.00 93.75 260 GLN A C 1
ATOM 1994 O O . GLN A 1 260 ? -39.598 3.549 70.439 1.00 93.75 260 GLN A O 1
ATOM 1999 N N . ILE A 1 261 ? -37.668 3.200 69.340 1.00 94.31 261 ILE A N 1
ATOM 2000 C CA . ILE A 1 261 ? -36.805 3.282 70.530 1.00 94.31 261 ILE A CA 1
ATOM 2001 C C . ILE A 1 261 ? -36.943 4.649 71.213 1.00 94.31 261 ILE A C 1
ATOM 2003 O O . ILE A 1 261 ? -37.088 4.713 72.429 1.00 94.31 261 ILE A O 1
ATOM 2007 N N . ILE A 1 262 ? -36.948 5.751 70.456 1.00 92.75 262 ILE A N 1
ATOM 2008 C CA . ILE A 1 262 ? -37.145 7.096 71.020 1.00 92.75 262 ILE A CA 1
ATOM 2009 C C . ILE A 1 262 ? -38.539 7.245 71.644 1.00 92.75 262 ILE A C 1
ATOM 2011 O O . ILE A 1 262 ? -38.672 7.870 72.699 1.00 92.75 262 ILE A O 1
ATOM 2015 N N . GLY A 1 263 ? -39.567 6.652 71.033 1.00 92.25 263 GLY A N 1
ATOM 2016 C CA . GLY A 1 263 ? -40.912 6.582 71.602 1.00 92.25 263 GLY A CA 1
ATOM 2017 C C . GLY A 1 263 ? -40.946 5.830 72.936 1.00 92.25 263 GLY A C 1
ATOM 2018 O O . GLY A 1 263 ? -41.488 6.344 73.913 1.00 92.25 263 GLY A O 1
ATOM 2019 N N . GLU A 1 264 ? -40.308 4.660 73.003 1.00 93.81 264 GLU A N 1
ATOM 2020 C CA . GLU A 1 264 ? -40.173 3.857 74.226 1.00 93.81 264 GLU A CA 1
ATOM 2021 C C . GLU A 1 264 ? -39.401 4.615 75.320 1.00 93.81 264 GLU A C 1
ATOM 2023 O O . GLU A 1 264 ? -39.842 4.654 76.468 1.00 93.81 264 GLU A O 1
ATOM 2028 N N . VAL A 1 265 ? -38.303 5.298 74.969 1.00 93.88 265 VAL A N 1
ATOM 2029 C CA . VAL A 1 265 ? -37.510 6.119 75.902 1.00 93.88 265 VAL A CA 1
ATOM 2030 C C . VAL A 1 265 ? -38.316 7.307 76.432 1.00 93.88 265 VAL A C 1
ATOM 2032 O O . VAL A 1 265 ? -38.301 7.554 77.637 1.00 93.88 265 VAL A O 1
ATOM 2035 N N . ARG A 1 266 ? -39.056 8.028 75.576 1.00 91.38 266 ARG A N 1
ATOM 2036 C CA . ARG A 1 266 ? -39.963 9.104 76.021 1.00 91.38 266 ARG A CA 1
ATOM 2037 C C . ARG A 1 266 ? -41.057 8.571 76.942 1.00 91.38 266 ARG A C 1
ATOM 2039 O O . ARG A 1 266 ? -41.345 9.198 77.957 1.00 91.38 266 ARG A O 1
ATOM 2046 N N . GLY A 1 267 ? -41.641 7.419 76.614 1.00 92.38 267 GLY A N 1
ATOM 2047 C CA . GLY A 1 267 ? -42.635 6.756 77.457 1.00 92.38 267 GLY A CA 1
ATOM 2048 C C . GLY A 1 267 ? -42.080 6.408 78.840 1.00 92.38 267 GLY A C 1
ATOM 2049 O O . GLY A 1 267 ? -42.694 6.746 79.850 1.00 92.38 267 GLY A O 1
ATOM 2050 N N . ALA A 1 268 ? -40.886 5.811 78.891 1.00 91.38 268 ALA A N 1
ATOM 2051 C CA . ALA A 1 268 ? -40.199 5.487 80.138 1.00 91.38 268 ALA A CA 1
ATOM 2052 C C . ALA A 1 268 ? -39.834 6.741 80.953 1.00 91.38 268 ALA A C 1
ATOM 2054 O O . ALA A 1 268 ? -40.025 6.757 82.167 1.00 91.38 268 ALA A O 1
ATOM 2055 N N . ALA A 1 269 ? -39.362 7.808 80.300 1.00 92.56 269 ALA A N 1
ATOM 2056 C CA . ALA A 1 269 ? -39.0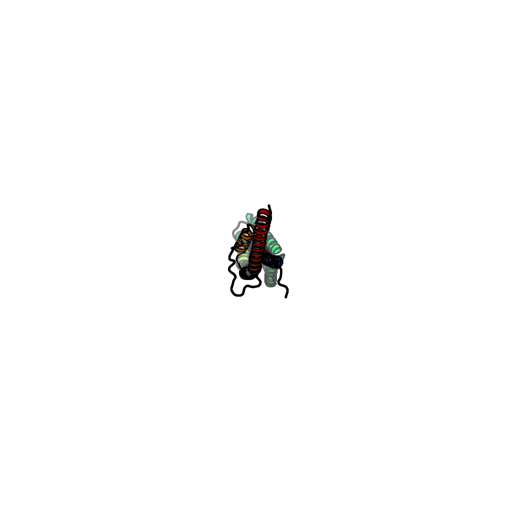49 9.077 80.954 1.00 92.56 269 ALA A CA 1
ATOM 2057 C C . ALA A 1 269 ? -40.298 9.750 81.548 1.00 92.56 269 ALA A C 1
ATOM 2059 O O . ALA A 1 269 ? -40.252 10.225 82.680 1.00 92.56 269 ALA A O 1
ATOM 2060 N N . ASN A 1 270 ? -41.427 9.738 80.831 1.00 90.50 270 ASN A N 1
ATOM 2061 C CA . ASN A 1 270 ? -42.696 10.265 81.338 1.00 90.50 270 ASN A CA 1
ATOM 2062 C C . ASN A 1 270 ? -43.210 9.454 82.534 1.00 90.50 270 ASN A C 1
ATOM 2064 O O . ASN A 1 270 ? -43.644 10.039 83.522 1.00 90.50 270 ASN A O 1
ATOM 2068 N N . ALA A 1 271 ? -43.126 8.120 82.472 1.00 89.12 271 ALA A N 1
ATOM 2069 C CA . ALA A 1 271 ? -43.493 7.255 83.593 1.00 89.12 271 ALA A CA 1
ATOM 2070 C C . ALA A 1 271 ? -42.606 7.512 84.825 1.00 89.12 271 ALA A C 1
ATOM 2072 O O . ALA A 1 271 ? -43.109 7.587 85.942 1.00 89.12 271 ALA A O 1
ATOM 2073 N N . LEU A 1 272 ? -41.299 7.708 84.619 1.00 91.50 272 LEU A N 1
ATOM 2074 C CA . LEU A 1 272 ? -40.355 8.052 85.683 1.00 91.50 272 LEU A CA 1
ATOM 2075 C C . LEU A 1 272 ? -40.626 9.443 86.277 1.00 91.50 272 LEU A C 1
ATOM 2077 O O . LEU A 1 272 ? -40.552 9.607 87.494 1.00 91.50 272 LEU A O 1
ATOM 2081 N N . SER A 1 273 ? -40.952 10.433 85.440 1.00 90.25 273 SER A N 1
ATOM 2082 C CA . SER A 1 273 ? -41.325 11.78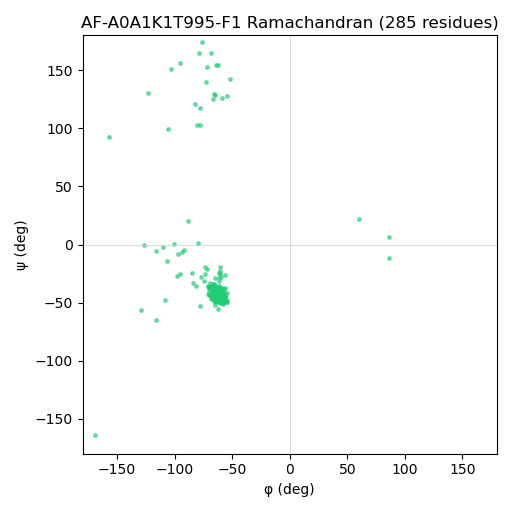0 85.888 1.00 90.25 273 SER A CA 1
ATOM 2083 C C . SER A 1 273 ? -42.605 11.747 86.717 1.00 90.25 273 SER A C 1
ATOM 2085 O O . SER A 1 273 ? -42.618 12.288 87.817 1.00 90.25 273 SER A O 1
ATOM 2087 N N . GLY A 1 274 ? -43.643 11.047 86.246 1.00 89.25 274 GLY A N 1
ATOM 2088 C CA . GLY A 1 274 ? -44.891 10.868 86.993 1.00 89.25 274 GLY A CA 1
ATOM 2089 C C . GLY A 1 274 ? -44.675 10.160 88.332 1.00 89.25 274 GLY A C 1
ATOM 2090 O O . GLY A 1 274 ? -45.171 10.618 89.356 1.00 89.25 274 GLY A O 1
ATOM 2091 N N . ALA A 1 275 ? -43.856 9.103 88.358 1.00 86.38 275 ALA A N 1
ATOM 2092 C CA . ALA A 1 275 ? -43.489 8.429 89.604 1.00 86.38 275 ALA A CA 1
ATOM 2093 C C . ALA A 1 275 ? -42.698 9.350 90.553 1.00 86.38 275 ALA A C 1
ATOM 2095 O O . ALA A 1 275 ? -42.899 9.317 91.763 1.00 86.38 275 ALA A O 1
ATOM 2096 N N . SER A 1 276 ? -41.812 10.197 90.020 1.00 88.81 276 SER A N 1
ATOM 2097 C CA . SER A 1 276 ? -41.052 11.170 90.819 1.00 88.81 276 SER A CA 1
ATOM 2098 C C . SER A 1 276 ? -41.950 12.267 91.400 1.00 88.81 276 SER A C 1
ATOM 2100 O O . SER A 1 276 ? -41.759 12.663 92.548 1.00 88.81 276 SER A O 1
ATOM 2102 N N . GLU A 1 277 ? -42.949 12.734 90.646 1.00 88.06 277 GLU A N 1
ATOM 2103 C CA . GLU A 1 277 ? -43.974 13.669 91.130 1.00 88.06 277 GLU A CA 1
ATOM 2104 C C . GLU A 1 277 ? -44.834 13.047 92.235 1.00 88.06 277 GLU A C 1
ATOM 2106 O O . GLU A 1 277 ? -45.067 13.689 93.257 1.00 88.06 277 GLU A O 1
ATOM 2111 N N . GLU A 1 278 ? -45.249 11.787 92.080 1.00 85.38 278 GLU A N 1
ATOM 2112 C CA . GLU A 1 278 ? -46.005 11.049 93.098 1.00 85.38 278 GLU A CA 1
ATOM 2113 C C . GLU A 1 278 ? -45.196 10.870 94.393 1.00 85.38 278 GLU A C 1
ATOM 2115 O O . GLU A 1 278 ? -45.707 11.113 95.492 1.00 85.38 278 GLU A O 1
ATOM 2120 N N . VAL A 1 279 ? -43.909 10.526 94.273 1.00 84.50 279 VAL A N 1
ATOM 2121 C CA . VAL A 1 279 ? -42.968 10.445 95.404 1.00 84.50 279 VAL A CA 1
ATOM 2122 C C . VAL A 1 279 ? -42.767 11.814 96.063 1.00 84.50 279 VAL A C 1
ATOM 2124 O O . VAL A 1 279 ? -42.756 11.916 97.289 1.00 84.50 279 VAL A O 1
ATOM 2127 N N . SER A 1 280 ? -42.638 12.886 95.278 1.00 82.69 280 SER A N 1
ATOM 2128 C CA . SER A 1 280 ? -42.508 14.244 95.816 1.00 82.69 280 SER A CA 1
ATOM 2129 C C . SER A 1 280 ? -43.778 14.679 96.550 1.00 82.69 280 SER A C 1
ATOM 2131 O O . SER A 1 280 ? -43.692 15.219 97.650 1.00 82.69 280 SER A O 1
ATOM 2133 N N . ALA A 1 281 ? -44.957 14.415 95.984 1.00 82.06 281 ALA A N 1
ATOM 2134 C CA . ALA A 1 281 ? -46.240 14.746 96.598 1.00 82.06 281 ALA A CA 1
ATOM 2135 C C . ALA A 1 281 ? -46.457 13.980 97.914 1.00 82.06 281 ALA A C 1
ATOM 2137 O O . ALA A 1 281 ? -46.885 14.567 98.910 1.00 82.06 281 ALA A O 1
ATOM 2138 N N . THR A 1 282 ? -46.106 12.691 97.953 1.00 80.25 282 THR A N 1
ATOM 2139 C CA . THR A 1 282 ? -46.159 11.895 99.190 1.00 80.25 282 THR A CA 1
ATOM 2140 C C . THR A 1 282 ? -45.170 12.406 100.236 1.00 80.25 282 THR A C 1
ATOM 2142 O O . THR A 1 282 ? -45.576 12.628 101.377 1.00 80.25 282 THR A O 1
ATOM 2145 N N . ALA A 1 283 ? -43.920 12.696 99.866 1.00 80.19 283 ALA A N 1
ATOM 2146 C CA . ALA A 1 283 ? -42.934 13.277 100.783 1.00 80.19 283 ALA A CA 1
ATOM 2147 C C . ALA A 1 283 ? -43.391 14.625 101.374 1.00 80.19 283 ALA A C 1
ATOM 2149 O O . ALA A 1 283 ? -43.183 14.885 102.555 1.00 80.19 283 ALA A O 1
ATOM 2150 N N . GLN A 1 284 ? -44.062 15.462 100.580 1.00 76.38 284 GLN A N 1
ATOM 2151 C CA . GLN A 1 284 ? -44.546 16.780 100.997 1.00 76.38 284 GLN A CA 1
ATOM 2152 C C . GLN A 1 284 ? -45.806 16.708 101.871 1.00 76.38 284 GLN A C 1
ATOM 2154 O O . GLN A 1 284 ? -45.998 17.562 102.726 1.00 76.38 284 GLN A O 1
ATOM 2159 N N . SER A 1 285 ? -46.633 15.670 101.705 1.00 75.00 285 SER A N 1
ATOM 2160 C CA . SER A 1 285 ? -47.758 15.375 102.608 1.00 75.00 285 SER A CA 1
ATOM 2161 C C . SER A 1 285 ? -47.331 14.810 103.971 1.00 75.00 285 SER A C 1
ATOM 2163 O O . SER A 1 285 ? -48.113 14.831 104.919 1.00 75.00 285 SER A O 1
ATOM 2165 N N . MET A 1 286 ? -46.104 14.286 104.062 1.00 69.00 286 MET A N 1
ATOM 2166 C CA . MET A 1 286 ? -45.520 13.721 105.282 1.00 69.00 286 MET A CA 1
ATOM 2167 C C . MET A 1 286 ? -44.688 14.724 106.094 1.00 69.00 286 MET A C 1
ATOM 2169 O O . MET A 1 286 ? -44.232 14.376 107.185 1.00 69.00 286 MET A O 1
ATOM 2173 N N . SER A 1 287 ? -44.466 15.927 105.560 1.00 52.84 287 SER A N 1
ATOM 2174 C CA . SER A 1 287 ? -43.678 16.996 106.178 1.00 52.84 287 SER A CA 1
ATOM 2175 C C . SER A 1 287 ? -44.563 18.067 106.802 1.00 52.84 287 SER A C 1
ATOM 2177 O O . SER A 1 287 ? -44.051 18.714 107.742 1.00 52.84 287 SER A O 1
#

Radius of gyration: 48.63 Å; Cα contacts (8 Å, |Δi|>4): 187; chains: 1; bounding box: 82×34×157 Å